Protein AF-A0A7R9B8X0-F1 (afdb_monomer_lite)

Secondary structure (DSSP, 8-state):
---------------TTS----S-----EEEEE----SS----TTS--S-EEEEETTBTTTB----SS-SSSGGGGTS-S---HHHHHHHHHHHHHHHHHHHHHHHHHHHHHHHHHHHHHHHH-GGGEEETT--TT----TT---EEE--TT--HHHHHHH-SS----SSSS------------

pLDDT: mean 71.63, std 24.75, range [19.78, 95.31]

InterPro domains:
  IPR000192 Aminotransferase class V domain [PF00266] (66-174)
  IPR015421 Pyridoxal phosphate-dependent transferase, major domain [G3DSA:3.40.640.10] (45-79)
  IPR015422 Pyridoxal phosphate-dependent transferase, small domain [G3DSA:3.90.1150.10] (124-180)
  IPR015424 Pyridoxal phosphate-dependent transferase [SSF53383] (46-174)

Organism: Timema shepardi (NCBI:txid629360)

Sequence (184 aa):
MQWEVMAAEEHYEPVEEAWKVDDGKQEDTLIVERVTEEHFDEIEFYGPRVGCLYARGAGKATPVYPLLFGGAQERGFRPGTENTPMIAGLGEAARLVCENLDSYYSHMLQMRDYLEEQLKHELGESHVIFNCHGKTVMKLPNTCNVSVVGVGLTGQEILSRCKHIMASTGAACHAQDKPSGEPI

Radius of gyration: 22.74 Å; chains: 1; bounding box: 56×36×64 Å

Foldseek 3Di:
DDDDPDDPDDDDDDPDPDDDDDPDDWDKAKAKAQDDDDDDPDPPQPAPRIGIDTDGNDVHPDDQDAPDADDCPSNRNYDDDDPVVRVVRVVVSVVCCVVCVVVCLVVLLVVQVVVVVVCCVPLNVVQKDFPQDDPPGDDRSNDTDMDGDDDPDAPVVVVVPDPPDDDDSDDDDPPVDDPPDDDD

Structure (mmCIF, N/CA/C/O backbone):
data_AF-A0A7R9B8X0-F1
#
_entry.id   AF-A0A7R9B8X0-F1
#
loop_
_atom_site.group_PDB
_atom_site.id
_atom_site.type_symbol
_atom_site.label_atom_id
_atom_site.label_alt_id
_atom_site.label_comp_id
_atom_site.label_asym_id
_atom_site.label_entity_id
_atom_site.label_seq_id
_atom_site.pdbx_PDB_ins_code
_atom_site.Cartn_x
_atom_site.Cartn_y
_atom_site.Cartn_z
_atom_site.occupancy
_atom_site.B_iso_or_equiv
_atom_site.auth_seq_id
_atom_site.auth_comp_id
_atom_site.auth_asym_id
_atom_site.auth_atom_id
_atom_site.pdbx_PDB_model_num
ATOM 1 N N . MET A 1 1 ? 8.806 -13.102 -32.979 1.00 26.78 1 MET A N 1
ATOM 2 C CA . MET A 1 1 ? 7.778 -13.172 -31.924 1.00 26.78 1 MET A CA 1
ATOM 3 C C . MET A 1 1 ? 7.984 -11.935 -31.062 1.00 26.78 1 MET A C 1
ATOM 5 O O . MET A 1 1 ? 8.817 -11.952 -30.169 1.00 26.78 1 MET A O 1
ATOM 9 N N . GLN A 1 2 ? 7.393 -10.820 -31.499 1.00 19.78 2 GLN A N 1
ATOM 10 C CA . GLN A 1 2 ? 7.468 -9.508 -30.849 1.00 19.78 2 GLN A CA 1
ATOM 11 C C . GLN A 1 2 ? 6.352 -9.449 -29.809 1.00 19.78 2 GLN A C 1
ATOM 13 O O . GLN A 1 2 ? 5.204 -9.722 -30.148 1.00 19.78 2 GLN A O 1
ATOM 18 N N . TRP A 1 3 ? 6.699 -9.119 -28.571 1.00 21.56 3 TRP A N 1
ATOM 19 C CA . TRP A 1 3 ? 5.743 -8.722 -27.546 1.00 21.56 3 TRP A CA 1
ATOM 20 C C . TRP A 1 3 ? 5.954 -7.223 -27.326 1.00 21.56 3 TRP A C 1
ATOM 22 O O . TRP A 1 3 ? 6.971 -6.826 -26.761 1.00 21.56 3 TRP A O 1
ATOM 32 N N . GLU A 1 4 ? 5.053 -6.397 -27.857 1.00 22.75 4 GLU A N 1
ATOM 33 C CA . GLU A 1 4 ? 4.961 -4.975 -27.515 1.00 22.75 4 GLU A CA 1
ATOM 34 C C . GLU A 1 4 ? 4.206 -4.857 -26.187 1.00 22.75 4 GLU A C 1
ATOM 36 O O . GLU A 1 4 ? 3.080 -5.333 -26.055 1.00 22.75 4 GLU A O 1
ATOM 41 N N . VAL A 1 5 ? 4.847 -4.264 -25.180 1.00 27.36 5 VAL A N 1
ATOM 42 C CA . VAL A 1 5 ? 4.215 -3.927 -23.902 1.00 27.36 5 VAL A CA 1
ATOM 43 C C . VAL A 1 5 ? 3.537 -2.565 -24.064 1.00 27.36 5 VAL A C 1
ATOM 45 O O . VAL A 1 5 ? 4.213 -1.549 -24.177 1.00 27.36 5 VAL A O 1
ATOM 48 N N . MET A 1 6 ? 2.204 -2.609 -24.135 1.00 27.38 6 MET A N 1
ATOM 49 C CA . MET A 1 6 ? 1.189 -1.587 -23.831 1.00 27.38 6 MET A CA 1
ATOM 50 C C . MET A 1 6 ? 1.621 -0.110 -23.900 1.00 27.38 6 MET A C 1
ATOM 52 O O . MET A 1 6 ? 2.153 0.445 -22.938 1.00 27.38 6 MET A O 1
ATOM 56 N N . ALA A 1 7 ? 1.226 0.569 -24.981 1.00 26.67 7 ALA A N 1
ATOM 57 C CA . ALA A 1 7 ? 0.769 1.947 -24.853 1.00 26.67 7 ALA A CA 1
ATOM 58 C C . ALA A 1 7 ? -0.564 1.913 -24.088 1.00 26.67 7 ALA A C 1
ATOM 60 O O . ALA A 1 7 ? -1.488 1.202 -24.485 1.00 26.67 7 ALA A O 1
ATOM 61 N N . ALA A 1 8 ? -0.654 2.641 -22.976 1.00 29.05 8 ALA A N 1
ATOM 62 C CA . ALA A 1 8 ? -1.940 2.986 -22.391 1.00 29.05 8 ALA A CA 1
ATOM 63 C C . ALA A 1 8 ? -2.604 3.999 -23.335 1.00 29.05 8 ALA A C 1
ATOM 65 O O . ALA A 1 8 ? -2.359 5.199 -23.238 1.00 29.05 8 ALA A O 1
ATOM 66 N N . GLU A 1 9 ? -3.369 3.500 -24.307 1.00 26.95 9 GLU A N 1
ATOM 67 C CA . GLU A 1 9 ? -4.371 4.311 -24.989 1.00 26.95 9 GLU A CA 1
ATOM 68 C C . GLU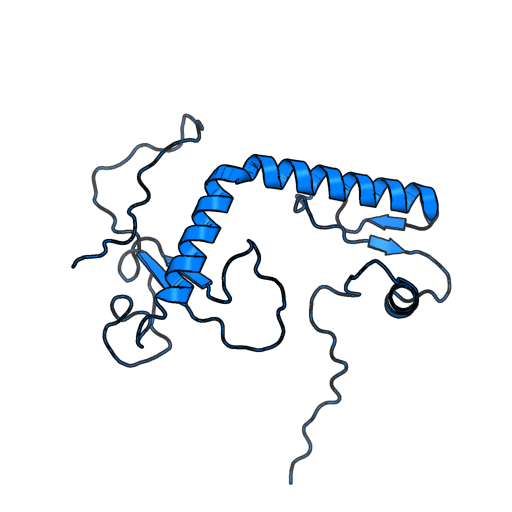 A 1 9 ? -5.508 4.597 -24.003 1.00 26.95 9 GLU A C 1
ATOM 70 O O . GLU A 1 9 ? -5.975 3.724 -23.268 1.00 26.95 9 GLU A O 1
ATOM 75 N N . GLU A 1 10 ? -5.859 5.877 -23.962 1.00 38.34 10 GLU A N 1
ATOM 76 C CA . GLU A 1 10 ? -6.880 6.516 -23.147 1.00 38.34 10 GLU A CA 1
ATOM 77 C C . GLU A 1 10 ? -8.194 5.728 -23.113 1.00 38.34 10 GLU A C 1
ATOM 79 O O . GLU A 1 10 ? -8.658 5.281 -24.153 1.00 38.34 10 GLU A O 1
ATOM 84 N N . HIS A 1 11 ? -8.853 5.678 -21.949 1.00 25.48 11 HIS A N 1
ATOM 85 C CA . HIS A 1 11 ? -10.249 6.112 -21.828 1.00 25.48 11 HIS A CA 1
ATOM 86 C C . HIS A 1 11 ? -10.679 6.294 -20.357 1.00 25.48 11 HIS A C 1
ATOM 88 O O . HIS A 1 11 ? -10.602 5.375 -19.548 1.00 25.48 11 HIS A O 1
ATOM 94 N N . TYR A 1 12 ? -11.243 7.486 -20.115 1.00 26.27 12 TYR A N 1
ATOM 95 C CA . TYR A 1 12 ? -12.109 7.943 -19.016 1.00 26.27 12 TYR A CA 1
ATOM 96 C C . TYR A 1 12 ? -11.476 8.641 -17.794 1.00 26.27 12 TYR A C 1
ATOM 98 O O . TYR A 1 12 ? -11.116 8.001 -16.820 1.00 26.27 12 TYR A O 1
ATOM 106 N N . GLU A 1 13 ? -11.489 9.983 -17.816 1.00 23.12 13 GLU A N 1
ATOM 107 C CA . GLU A 1 13 ? -12.173 10.810 -16.800 1.00 23.12 13 GLU A CA 1
ATOM 108 C C . GLU A 1 13 ? -12.584 12.175 -17.403 1.00 23.12 13 GLU A C 1
ATOM 110 O O . GLU A 1 13 ? -11.771 12.803 -18.088 1.00 23.12 13 GLU A O 1
ATOM 115 N N . PRO A 1 14 ? -13.815 12.680 -17.172 1.00 28.12 14 PRO A N 1
ATOM 116 C CA . PRO A 1 14 ? -14.201 14.016 -17.604 1.00 28.12 14 PRO A CA 1
ATOM 117 C C . PRO A 1 14 ? -13.854 15.046 -16.519 1.00 28.12 14 PRO A C 1
ATOM 119 O O . PRO A 1 14 ? -14.602 15.237 -15.562 1.00 28.12 14 PRO A O 1
ATOM 122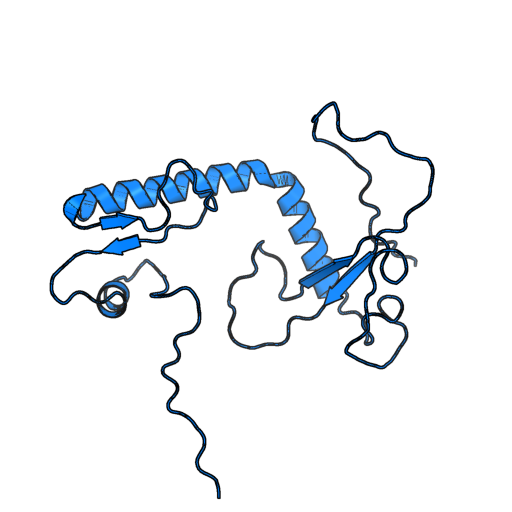 N N . VAL A 1 15 ? -12.740 15.761 -16.696 1.00 31.09 15 VAL A N 1
ATOM 123 C CA . VAL A 1 15 ? -12.468 17.033 -16.001 1.00 31.09 15 VAL A CA 1
ATOM 124 C C . VAL A 1 15 ? -12.134 18.078 -17.069 1.00 31.09 15 VAL A C 1
ATOM 126 O O . VAL A 1 15 ? -11.028 18.133 -17.602 1.00 31.09 15 VAL A O 1
ATOM 129 N N . GLU A 1 16 ? -13.150 18.853 -17.444 1.00 29.03 16 GLU A N 1
ATOM 130 C CA . GLU A 1 16 ? -13.329 19.464 -18.770 1.00 29.03 16 GLU A CA 1
ATOM 131 C C . GLU A 1 16 ? -12.390 20.619 -19.181 1.00 29.03 16 GLU A C 1
ATOM 133 O O . GLU A 1 16 ? -12.552 21.124 -20.285 1.00 29.03 16 GLU A O 1
ATOM 138 N N . GLU A 1 17 ? -11.398 21.066 -18.396 1.00 27.06 17 GLU A N 1
ATOM 139 C CA . GLU A 1 17 ? -10.710 22.339 -18.736 1.00 27.06 17 GLU A CA 1
ATOM 140 C C . GLU A 1 17 ? -9.174 22.396 -18.593 1.00 27.06 17 GLU A C 1
ATOM 142 O O . GLU A 1 17 ? -8.597 23.472 -18.742 1.00 27.06 17 GLU A O 1
ATOM 147 N N . ALA A 1 18 ? -8.460 21.280 -18.389 1.00 27.16 18 ALA A N 1
ATOM 148 C CA . ALA A 1 18 ? -7.001 21.331 -18.156 1.00 27.16 18 ALA A CA 1
ATOM 149 C C . ALA A 1 18 ? -6.086 20.885 -19.319 1.00 27.16 18 ALA A C 1
ATOM 151 O O . ALA A 1 18 ? -4.873 21.068 -19.225 1.00 27.16 18 ALA A O 1
ATOM 152 N N . TRP A 1 19 ? -6.610 20.346 -20.425 1.00 29.84 19 TRP A N 1
ATOM 153 C CA . TRP A 1 19 ? -5.771 19.653 -21.418 1.00 29.84 19 TRP A CA 1
ATOM 154 C C . TRP A 1 19 ? -5.950 20.200 -22.835 1.00 29.84 19 TRP A C 1
ATOM 156 O O . TRP A 1 19 ? -6.615 19.609 -23.681 1.00 29.84 19 TRP A O 1
ATOM 166 N N . LYS A 1 20 ? -5.307 21.337 -23.124 1.00 24.00 20 LYS A N 1
ATOM 167 C CA . LYS A 1 20 ? -4.920 21.650 -24.505 1.00 24.00 20 LYS A CA 1
ATOM 168 C C . LYS A 1 20 ? -3.639 20.881 -24.814 1.00 24.00 20 LYS A C 1
ATOM 170 O O . LYS A 1 20 ? -2.576 21.220 -24.302 1.00 24.00 20 LYS A O 1
ATOM 175 N N . VAL A 1 21 ? -3.785 19.831 -25.613 1.00 37.50 21 VAL A N 1
ATOM 176 C CA . VAL A 1 21 ? -2.697 19.041 -26.195 1.00 37.50 21 VAL A CA 1
ATOM 177 C C . VAL A 1 21 ? -1.949 19.923 -27.199 1.00 37.50 21 VAL A C 1
ATOM 179 O O . VAL A 1 21 ? -2.571 20.490 -28.095 1.00 37.50 21 VAL A O 1
ATOM 182 N N . ASP A 1 22 ? -0.635 20.067 -27.020 1.00 32.12 22 ASP A N 1
ATOM 183 C CA . ASP A 1 22 ? 0.271 20.618 -28.033 1.00 32.12 22 ASP A CA 1
ATOM 184 C C . ASP A 1 22 ? 0.986 19.444 -28.729 1.00 32.12 22 ASP A C 1
ATOM 186 O O . ASP A 1 22 ? 1.436 18.499 -28.075 1.00 32.12 22 ASP A O 1
ATOM 190 N N . ASP A 1 23 ? 1.024 19.486 -30.061 1.00 34.72 23 ASP A N 1
ATOM 191 C CA . ASP A 1 23 ? 1.315 18.398 -31.011 1.00 34.72 23 ASP A CA 1
ATOM 192 C C . ASP A 1 23 ? 2.802 17.961 -31.027 1.00 34.72 23 ASP A C 1
ATOM 194 O O . ASP A 1 23 ? 3.515 18.077 -32.028 1.00 34.72 23 ASP A O 1
ATOM 198 N N . GLY A 1 24 ? 3.317 17.425 -29.918 1.00 31.27 24 GLY A N 1
ATOM 199 C CA . GLY A 1 24 ? 4.722 17.019 -29.810 1.00 31.27 24 GLY A CA 1
ATOM 200 C C . GLY A 1 24 ? 4.921 15.680 -29.109 1.00 31.27 24 GLY A C 1
ATOM 201 O O . GLY A 1 24 ? 5.002 15.638 -27.888 1.00 31.27 24 GLY A O 1
ATOM 202 N N . LYS A 1 25 ? 5.066 14.594 -29.883 1.00 42.62 25 LYS A N 1
ATOM 203 C CA . LYS A 1 25 ? 5.368 13.216 -29.432 1.00 42.62 25 LYS A CA 1
ATOM 204 C C .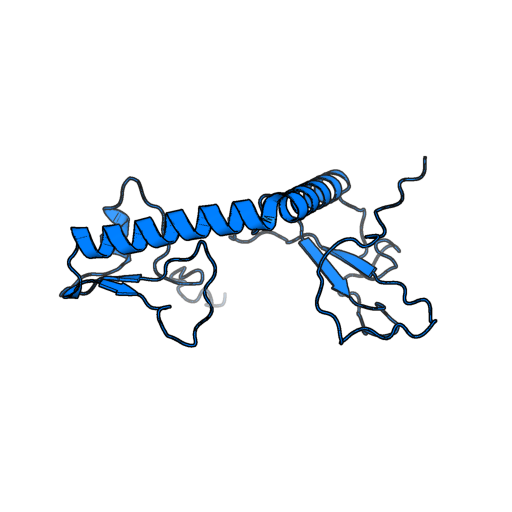 LYS A 1 25 ? 6.313 13.163 -28.213 1.00 42.62 25 LYS A C 1
ATOM 206 O O . LYS A 1 25 ? 7.529 13.313 -28.361 1.00 42.62 25 LYS A O 1
ATOM 211 N N . GLN A 1 26 ? 5.764 12.889 -27.029 1.00 39.62 26 GLN A N 1
ATOM 212 C CA . GLN A 1 26 ? 6.513 12.584 -25.808 1.00 39.62 26 GLN A CA 1
ATOM 213 C C . GLN A 1 26 ? 6.441 11.074 -25.548 1.00 39.62 26 GLN A C 1
ATOM 215 O O . GLN A 1 26 ? 5.367 10.509 -25.401 1.00 39.62 26 GLN A O 1
ATOM 220 N N . GLU A 1 27 ? 7.597 10.408 -25.557 1.00 47.41 27 GLU A N 1
ATOM 221 C CA . GLU A 1 27 ? 7.713 8.974 -25.268 1.00 47.41 27 GLU A CA 1
ATOM 222 C C . GLU A 1 27 ? 7.783 8.771 -23.749 1.00 47.41 27 GLU A C 1
ATOM 224 O O . GLU A 1 27 ? 8.836 8.975 -23.130 1.00 47.41 27 GLU A O 1
ATOM 229 N N . ASP A 1 28 ? 6.666 8.389 -23.141 1.00 46.62 28 ASP A N 1
ATOM 230 C CA . ASP A 1 28 ? 6.603 8.022 -21.728 1.00 46.62 28 ASP A CA 1
ATOM 231 C C . ASP A 1 28 ? 7.283 6.662 -21.490 1.00 46.62 28 ASP A C 1
ATOM 233 O O . ASP A 1 28 ? 7.243 5.771 -22.336 1.00 46.62 28 ASP A O 1
ATOM 237 N N . THR A 1 29 ? 8.018 6.517 -20.380 1.00 50.81 29 THR A N 1
ATOM 238 C CA . THR A 1 29 ? 8.832 5.318 -20.100 1.00 50.81 29 THR A CA 1
ATOM 239 C C . THR A 1 29 ? 8.567 4.800 -18.695 1.00 50.81 29 THR A C 1
ATOM 241 O O . THR A 1 29 ? 8.661 5.548 -17.720 1.00 50.81 29 THR A O 1
ATOM 244 N N . LEU A 1 30 ? 8.276 3.505 -18.606 1.00 51.72 30 LEU A N 1
ATOM 245 C CA . LEU A 1 30 ? 8.128 2.757 -17.365 1.00 51.72 30 LEU A CA 1
ATOM 246 C C . LEU A 1 30 ? 9.351 1.845 -17.214 1.00 51.72 30 LEU A C 1
ATOM 248 O O . LEU A 1 30 ? 9.668 1.096 -18.130 1.00 51.72 30 LEU A O 1
ATOM 252 N N . ILE A 1 31 ? 10.062 1.969 -16.096 1.00 58.34 31 ILE A N 1
ATOM 253 C CA . ILE A 1 31 ? 11.262 1.194 -15.759 1.00 58.34 31 ILE A CA 1
ATOM 254 C C . ILE A 1 31 ? 10.859 0.189 -14.688 1.00 58.34 31 ILE A C 1
ATOM 256 O O . ILE A 1 31 ? 10.390 0.598 -13.632 1.00 58.34 31 ILE A O 1
ATOM 260 N N . VAL A 1 32 ? 11.020 -1.113 -14.910 1.00 56.16 32 VAL A N 1
ATOM 261 C CA . VAL A 1 32 ? 10.635 -2.118 -13.900 1.00 56.16 32 VAL A CA 1
ATOM 262 C C . VAL A 1 32 ? 11.824 -2.450 -12.994 1.00 56.16 32 VAL A C 1
ATOM 264 O O . VAL A 1 32 ? 12.878 -2.893 -13.456 1.00 56.16 32 VAL A O 1
ATOM 267 N N . GLU A 1 33 ? 11.656 -2.284 -11.682 1.00 47.78 33 GLU A N 1
ATOM 268 C CA . GLU A 1 33 ? 12.675 -2.600 -10.682 1.00 47.78 33 GLU A CA 1
ATOM 269 C C . GLU A 1 33 ? 12.311 -3.841 -9.863 1.00 47.78 33 GLU A C 1
ATOM 271 O O . GLU A 1 33 ? 11.173 -4.064 -9.448 1.00 47.78 33 GLU A O 1
ATOM 276 N N . ARG A 1 34 ? 13.322 -4.666 -9.578 1.00 45.00 34 ARG A N 1
ATOM 277 C CA . ARG A 1 34 ? 13.210 -5.725 -8.575 1.00 45.00 34 ARG A CA 1
ATOM 278 C C . ARG A 1 34 ? 13.374 -5.080 -7.204 1.00 45.00 34 ARG A C 1
ATOM 280 O O . ARG A 1 34 ? 14.468 -4.619 -6.897 1.00 45.00 34 ARG A O 1
ATOM 287 N N . VAL A 1 35 ? 12.340 -5.130 -6.372 1.00 41.47 35 VAL A N 1
ATOM 288 C CA . VAL A 1 35 ? 12.482 -4.822 -4.946 1.00 41.47 35 VAL A CA 1
ATOM 289 C C . VAL A 1 35 ? 13.248 -5.988 -4.312 1.00 41.47 35 VAL A C 1
ATOM 291 O O . VAL A 1 35 ? 12.788 -7.132 -4.344 1.00 41.47 35 VAL A O 1
ATOM 294 N N . THR A 1 36 ? 14.476 -5.745 -3.851 1.00 30.06 36 THR A N 1
ATOM 295 C CA . THR A 1 36 ? 15.269 -6.749 -3.126 1.00 30.06 36 THR A CA 1
ATOM 296 C C . THR A 1 36 ? 14.774 -6.876 -1.689 1.00 30.06 36 THR A C 1
ATOM 298 O O . THR A 1 36 ? 14.355 -5.894 -1.087 1.00 30.06 36 THR A O 1
ATOM 301 N N . GLU A 1 37 ? 14.794 -8.108 -1.181 1.00 41.00 37 GLU A N 1
ATOM 302 C CA . GLU A 1 37 ? 14.282 -8.513 0.129 1.00 41.00 37 GLU A CA 1
ATOM 303 C C . GLU A 1 37 ? 14.876 -7.700 1.281 1.00 41.00 37 GLU A C 1
ATOM 305 O O . GLU A 1 37 ? 16.090 -7.658 1.429 1.00 41.00 37 GLU A O 1
ATOM 310 N N . GLU A 1 38 ? 14.000 -7.136 2.114 1.00 30.89 38 GLU A N 1
ATOM 311 C CA . GLU A 1 38 ? 14.040 -7.235 3.577 1.00 30.89 38 GLU A CA 1
ATOM 312 C C . GLU A 1 38 ? 12.702 -6.700 4.138 1.00 30.89 38 GLU A C 1
ATOM 314 O O . GLU A 1 38 ? 12.418 -5.509 4.119 1.00 30.89 38 GLU A O 1
ATOM 319 N N . HIS A 1 39 ? 11.849 -7.630 4.586 1.00 31.58 39 HIS A N 1
ATOM 320 C CA . HIS A 1 39 ? 10.692 -7.419 5.472 1.00 31.58 39 HIS A CA 1
ATOM 321 C C . HIS A 1 39 ? 9.645 -6.346 5.101 1.00 31.58 39 HIS A C 1
ATOM 323 O O . HIS A 1 39 ? 9.317 -5.490 5.918 1.00 31.58 39 HIS A O 1
ATOM 329 N N . PHE A 1 40 ? 9.014 -6.475 3.931 1.00 32.38 40 PHE A N 1
ATOM 330 C CA . PHE A 1 40 ? 7.683 -5.906 3.678 1.00 32.38 40 PHE A CA 1
ATOM 331 C C . PHE A 1 40 ? 6.772 -6.993 3.092 1.00 32.38 40 PHE A C 1
ATOM 333 O O . PHE A 1 40 ? 7.019 -7.503 1.999 1.00 32.38 40 PHE A O 1
ATOM 340 N N . ASP A 1 41 ? 5.743 -7.386 3.845 1.00 34.28 41 ASP A N 1
ATOM 341 C CA . ASP A 1 41 ? 4.795 -8.450 3.477 1.00 34.28 41 ASP A CA 1
ATOM 342 C C . ASP A 1 41 ? 3.544 -7.942 2.742 1.00 34.28 41 ASP A C 1
ATOM 344 O O . ASP A 1 41 ? 2.586 -8.688 2.559 1.00 34.28 41 ASP A O 1
ATOM 348 N N . GLU A 1 42 ? 3.551 -6.713 2.232 1.00 38.59 42 GLU A N 1
ATOM 349 C CA . GLU A 1 42 ? 2.388 -6.149 1.548 1.00 38.59 42 GLU A CA 1
ATOM 350 C C . GLU A 1 42 ? 2.742 -5.793 0.106 1.00 38.59 42 GLU A C 1
ATOM 352 O O . GLU A 1 42 ? 3.510 -4.874 -0.166 1.00 38.59 42 GLU A O 1
ATOM 357 N N . ILE A 1 43 ? 2.179 -6.550 -0.839 1.00 53.97 43 ILE A N 1
ATOM 358 C CA . ILE A 1 43 ? 2.032 -6.036 -2.195 1.00 53.97 43 ILE A CA 1
ATOM 359 C C . ILE A 1 43 ? 0.849 -5.072 -2.164 1.00 53.97 43 ILE A C 1
ATOM 361 O O . ILE A 1 43 ? -0.281 -5.507 -1.949 1.00 53.97 43 ILE A O 1
ATOM 365 N N . GLU A 1 44 ? 1.102 -3.786 -2.408 1.00 65.62 44 GLU A N 1
ATOM 366 C CA . GLU A 1 44 ? 0.107 -2.708 -2.276 1.00 65.62 44 GLU A CA 1
ATOM 367 C C . GLU A 1 44 ? -1.149 -2.896 -3.146 1.00 65.62 44 GLU A C 1
ATOM 369 O O . GLU A 1 44 ? -2.191 -2.321 -2.842 1.00 65.62 44 GLU A O 1
ATOM 374 N N . PHE A 1 45 ? -1.090 -3.732 -4.191 1.00 80.06 45 PHE A N 1
ATOM 375 C CA . PHE A 1 45 ? -2.237 -4.025 -5.055 1.00 80.06 45 PHE A CA 1
ATOM 376 C C . PHE A 1 45 ? -2.292 -5.466 -5.608 1.00 80.06 45 PHE A C 1
ATOM 378 O O . PHE A 1 45 ? -2.706 -5.690 -6.741 1.00 80.06 45 PHE A O 1
ATOM 385 N N . TYR A 1 46 ? -1.915 -6.472 -4.809 1.00 83.81 46 TYR A N 1
ATOM 386 C CA . TYR A 1 46 ? -2.072 -7.909 -5.143 1.00 83.81 46 TYR A CA 1
ATOM 387 C C . TYR A 1 46 ? -1.196 -8.471 -6.291 1.00 83.81 46 TYR A C 1
ATOM 389 O O . TYR A 1 46 ? -1.435 -9.581 -6.765 1.00 83.81 46 TYR A O 1
ATOM 397 N N . GLY A 1 47 ? -0.168 -7.746 -6.734 1.00 85.56 47 GLY A N 1
ATOM 398 C CA . GLY A 1 47 ? 0.814 -8.214 -7.723 1.00 85.56 47 GLY A CA 1
ATOM 399 C C . GLY A 1 47 ? 1.973 -9.069 -7.170 1.00 85.56 47 GLY A C 1
ATOM 400 O O . GLY A 1 47 ? 2.030 -9.390 -5.988 1.00 85.56 47 GLY A O 1
ATOM 401 N N . PRO A 1 48 ? 2.934 -9.469 -8.015 1.00 85.50 48 PRO A N 1
ATOM 402 C CA . PRO A 1 48 ? 4.182 -10.092 -7.574 1.00 85.50 48 PRO A CA 1
ATOM 403 C C . PRO A 1 48 ? 5.121 -9.100 -6.864 1.00 85.50 48 PRO A C 1
ATOM 405 O O . PRO A 1 48 ? 4.971 -7.889 -6.990 1.00 85.50 48 PRO A O 1
ATOM 408 N N . ARG A 1 49 ? 6.146 -9.612 -6.161 1.00 84.06 49 ARG A N 1
ATOM 409 C CA . ARG A 1 49 ? 7.192 -8.810 -5.485 1.00 84.06 49 ARG A CA 1
ATOM 410 C C . ARG A 1 49 ? 8.186 -8.186 -6.479 1.00 84.06 49 ARG A C 1
ATOM 412 O O . ARG A 1 49 ? 9.357 -8.558 -6.552 1.00 84.06 49 ARG A O 1
ATOM 419 N N . VAL A 1 50 ? 7.687 -7.261 -7.284 1.00 85.12 50 VAL A N 1
ATOM 420 C CA . VAL A 1 50 ? 8.400 -6.460 -8.283 1.00 85.12 50 VAL A CA 1
ATOM 421 C C . VAL A 1 50 ? 7.691 -5.106 -8.365 1.00 85.12 50 VAL A C 1
ATOM 423 O O . VAL A 1 50 ? 6.494 -5.027 -8.108 1.00 85.12 50 VAL A O 1
ATOM 426 N N . GLY A 1 51 ? 8.412 -4.041 -8.696 1.00 85.69 51 GLY A N 1
ATOM 427 C CA . GLY A 1 51 ? 7.853 -2.697 -8.806 1.00 85.69 51 GLY A CA 1
ATOM 428 C C . GLY A 1 51 ? 8.212 -2.041 -10.129 1.00 85.69 51 GLY A C 1
ATOM 429 O O . GLY A 1 51 ? 8.941 -2.604 -10.944 1.00 85.69 51 GLY A O 1
ATOM 430 N N . CYS A 1 52 ? 7.722 -0.827 -10.341 1.00 87.75 52 CYS A N 1
ATOM 431 C CA . CYS A 1 52 ? 8.107 -0.013 -11.483 1.00 87.75 52 CYS A CA 1
ATOM 432 C C . CYS A 1 52 ? 8.237 1.464 -11.114 1.00 87.75 52 CYS A C 1
ATOM 434 O O . CYS A 1 52 ? 7.543 1.967 -10.234 1.00 87.75 52 CYS A O 1
ATOM 436 N N . LEU A 1 53 ? 9.094 2.160 -11.846 1.00 85.88 53 LEU A N 1
ATOM 437 C CA . LEU A 1 53 ? 9.303 3.592 -11.834 1.00 85.88 53 LEU A CA 1
ATOM 438 C C . LEU A 1 53 ? 8.758 4.175 -13.137 1.00 85.88 53 LEU A C 1
ATOM 440 O O . LEU A 1 53 ? 9.250 3.880 -14.225 1.00 85.88 53 LEU A O 1
ATOM 444 N N . TYR A 1 54 ? 7.766 5.046 -13.026 1.00 86.25 54 TYR A N 1
ATOM 445 C CA . TYR A 1 54 ? 7.321 5.864 -14.144 1.00 86.25 54 TYR A CA 1
ATOM 446 C C . TYR A 1 54 ? 8.132 7.163 -14.196 1.00 86.25 54 TYR A C 1
ATOM 448 O O . TYR A 1 54 ? 8.189 7.903 -13.213 1.00 86.25 54 TYR A O 1
ATOM 456 N N . ALA A 1 55 ? 8.730 7.464 -15.349 1.00 84.31 55 ALA A N 1
ATOM 457 C CA . ALA A 1 55 ? 9.430 8.722 -15.585 1.00 84.31 55 ALA A CA 1
ATOM 458 C C . ALA A 1 55 ? 9.003 9.331 -16.928 1.00 84.31 55 ALA A C 1
ATOM 460 O O . ALA A 1 55 ? 9.326 8.817 -18.004 1.00 84.31 55 ALA A O 1
ATOM 461 N N . ARG A 1 56 ? 8.303 10.473 -16.860 1.00 85.88 56 ARG A N 1
ATOM 462 C CA . ARG A 1 56 ? 7.869 11.232 -18.043 1.00 85.88 56 ARG A CA 1
ATOM 463 C C . ARG A 1 56 ? 9.091 11.667 -18.848 1.00 85.88 56 ARG A C 1
ATOM 465 O O . ARG A 1 56 ? 9.929 12.421 -18.344 1.00 85.88 56 ARG A O 1
ATOM 472 N N . GLY A 1 57 ? 9.199 11.197 -20.090 1.00 83.25 57 GLY A N 1
ATOM 473 C CA . GLY A 1 57 ? 10.349 11.468 -20.951 1.00 83.25 57 GLY A CA 1
ATOM 474 C C . GLY A 1 57 ? 11.694 11.138 -20.290 1.00 83.25 57 GLY A C 1
ATOM 475 O O . GLY A 1 57 ? 12.568 12.006 -20.246 1.00 83.25 57 GLY A O 1
ATOM 476 N N . ALA A 1 58 ? 11.855 9.930 -19.741 1.00 82.75 58 ALA A N 1
ATOM 477 C CA . ALA A 1 58 ? 13.090 9.483 -19.091 1.00 82.75 58 ALA A CA 1
ATOM 478 C C . ALA A 1 58 ? 14.345 9.749 -19.951 1.00 82.75 58 ALA A C 1
ATOM 480 O O . ALA A 1 58 ? 14.403 9.399 -21.132 1.00 82.75 58 ALA A O 1
ATOM 481 N N . GLY A 1 59 ? 15.348 10.406 -19.364 1.00 81.38 59 GLY A N 1
ATOM 482 C CA . GLY A 1 59 ? 16.584 10.818 -20.039 1.00 81.38 59 GLY A CA 1
ATOM 483 C C . GLY A 1 59 ? 16.447 12.032 -20.969 1.00 81.38 59 GLY A C 1
ATOM 484 O O . GLY A 1 59 ? 17.443 12.460 -21.546 1.00 81.38 59 GLY A O 1
ATOM 485 N N . LYS A 1 60 ? 15.240 12.596 -21.112 1.00 85.00 60 LYS A N 1
ATOM 486 C CA . LYS A 1 60 ? 14.961 13.828 -21.868 1.00 85.00 60 LYS A CA 1
ATOM 487 C C . LYS A 1 60 ? 14.372 14.904 -20.950 1.00 85.00 60 LYS A C 1
ATOM 489 O O . LYS A 1 60 ? 15.055 15.860 -20.607 1.00 85.00 60 LYS A O 1
ATOM 494 N N . ALA A 1 61 ? 13.109 14.733 -20.558 1.00 88.69 61 ALA A N 1
ATOM 495 C CA . ALA A 1 61 ? 12.379 15.652 -19.687 1.00 88.69 61 ALA A CA 1
ATOM 496 C C . ALA A 1 61 ? 12.675 15.387 -18.206 1.00 88.69 61 ALA A C 1
ATOM 498 O O . ALA A 1 61 ? 12.821 16.329 -17.432 1.00 88.69 61 ALA A O 1
ATOM 499 N N . THR A 1 62 ? 12.817 14.113 -17.834 1.00 88.44 62 THR A N 1
ATOM 500 C CA . THR A 1 62 ? 13.181 13.710 -16.473 1.00 88.44 62 THR A CA 1
ATOM 501 C C . THR A 1 62 ? 14.557 13.047 -16.497 1.00 88.44 62 THR A C 1
ATOM 503 O O . THR A 1 62 ? 14.701 11.998 -17.133 1.00 88.44 62 THR A O 1
ATOM 506 N N . PRO A 1 63 ? 15.586 13.623 -15.849 1.00 88.38 63 PRO A N 1
ATOM 507 C CA . PRO A 1 63 ? 16.890 12.983 -15.757 1.00 88.38 63 PRO A CA 1
ATOM 508 C C . PRO A 1 63 ? 16.785 11.737 -14.871 1.00 88.38 63 PRO A C 1
ATOM 510 O O . PRO A 1 63 ? 16.404 11.821 -13.707 1.00 88.38 63 PRO A O 1
ATOM 513 N N . VAL A 1 64 ? 17.131 10.581 -15.434 1.00 88.50 64 VAL A N 1
ATOM 514 C CA . VAL A 1 64 ? 17.201 9.300 -14.725 1.00 88.50 64 VAL A CA 1
ATOM 515 C C . VAL A 1 64 ? 18.610 8.762 -14.916 1.00 88.50 64 VAL A C 1
ATOM 517 O O . VAL A 1 64 ? 19.069 8.624 -16.051 1.00 88.50 64 VAL A O 1
ATOM 520 N N . TYR A 1 65 ? 19.302 8.491 -13.813 1.00 89.69 65 TYR A N 1
ATOM 521 C CA . TYR A 1 65 ? 20.661 7.958 -13.829 1.00 89.69 65 TYR A CA 1
ATOM 522 C C . TYR A 1 65 ? 20.643 6.506 -13.347 1.00 89.69 65 TYR A C 1
ATOM 524 O O . TYR A 1 65 ? 20.063 6.239 -12.294 1.00 89.69 65 TYR A O 1
AT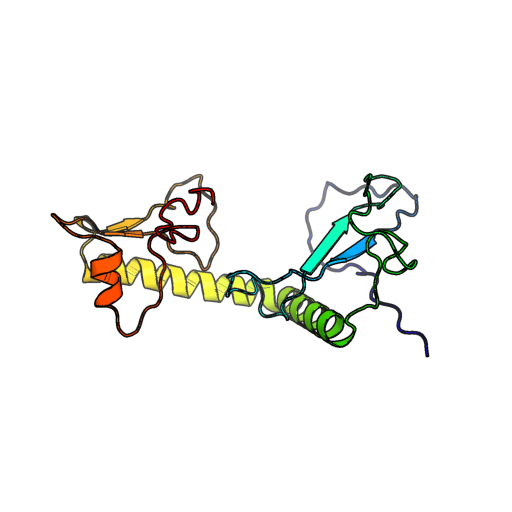OM 532 N N . PRO A 1 66 ? 21.262 5.570 -14.086 1.00 88.19 66 PRO A N 1
ATOM 533 C CA . PRO A 1 66 ? 21.298 4.175 -13.677 1.00 88.19 66 PRO A CA 1
ATOM 534 C C . PRO A 1 66 ? 22.138 4.014 -12.405 1.00 88.19 66 PRO A C 1
ATOM 536 O O . PRO A 1 66 ? 23.253 4.530 -12.314 1.00 88.19 66 PRO A O 1
ATOM 539 N N . LEU A 1 67 ? 21.610 3.273 -11.431 1.00 90.75 67 LEU A N 1
ATOM 540 C CA . LEU A 1 67 ? 22.353 2.889 -10.222 1.00 90.75 67 LEU A CA 1
ATOM 541 C C . LEU A 1 67 ? 23.238 1.660 -10.455 1.00 90.75 67 LEU A C 1
ATOM 543 O O . LEU A 1 67 ? 24.261 1.479 -9.798 1.00 90.75 67 LEU A O 1
ATOM 547 N N . LEU A 1 68 ? 22.827 0.805 -11.390 1.00 89.69 68 LEU A N 1
ATOM 548 C CA . LEU A 1 68 ? 23.517 -0.423 -11.761 1.00 89.69 68 LEU A CA 1
ATOM 549 C C . LEU A 1 68 ? 24.121 -0.265 -13.156 1.00 89.69 68 LEU A C 1
ATOM 551 O O . LEU A 1 68 ? 23.551 0.406 -14.013 1.00 89.69 68 LEU A O 1
ATOM 555 N N . PHE A 1 69 ? 25.237 -0.944 -13.412 1.00 91.06 69 PHE A N 1
ATOM 556 C CA . PHE A 1 69 ? 25.912 -0.933 -14.712 1.00 91.06 69 PHE A CA 1
ATOM 557 C C . PHE A 1 69 ? 25.967 -2.347 -15.293 1.00 91.06 69 PHE A C 1
ATOM 559 O O . PHE A 1 69 ? 26.249 -3.309 -14.580 1.00 91.06 69 PHE A O 1
ATOM 566 N N . GLY A 1 70 ? 25.684 -2.485 -16.587 1.00 90.88 70 GLY A N 1
ATOM 567 C CA . GLY A 1 70 ? 25.619 -3.784 -17.252 1.00 90.88 70 GLY A CA 1
ATOM 568 C C . GLY A 1 70 ? 25.073 -3.681 -18.673 1.00 90.88 70 GLY A C 1
ATOM 569 O O . GLY A 1 70 ? 25.396 -2.740 -19.393 1.00 90.88 70 GLY A O 1
ATOM 570 N N . GLY A 1 71 ? 24.276 -4.669 -19.086 1.00 89.25 71 GLY A N 1
ATOM 571 C CA . GLY A 1 71 ? 23.655 -4.700 -20.413 1.00 89.25 71 GLY A CA 1
ATOM 572 C C . GLY A 1 71 ? 22.650 -3.565 -20.659 1.00 89.25 71 GLY A C 1
ATOM 573 O O . GLY A 1 71 ? 22.317 -2.794 -19.767 1.00 89.25 71 GLY A O 1
ATOM 574 N N . ALA A 1 72 ? 22.152 -3.472 -21.892 1.00 88.94 72 ALA A N 1
ATOM 575 C CA . ALA A 1 72 ? 21.270 -2.387 -22.336 1.00 88.94 72 ALA A CA 1
ATOM 576 C C . ALA A 1 72 ? 19.767 -2.621 -22.054 1.00 88.94 72 ALA A C 1
ATOM 578 O O . ALA A 1 72 ? 18.927 -1.979 -22.687 1.00 88.94 72 ALA A O 1
ATOM 579 N N . GLN A 1 73 ? 19.417 -3.541 -21.144 1.00 89.81 73 GLN A N 1
ATOM 580 C CA . GLN A 1 73 ? 18.027 -3.762 -20.717 1.00 89.81 73 GLN A CA 1
ATOM 581 C C . GLN A 1 73 ? 17.404 -2.475 -20.159 1.00 89.81 73 GLN A C 1
ATOM 583 O O . GLN A 1 73 ? 18.125 -1.572 -19.724 1.00 89.81 73 GLN A O 1
ATOM 588 N N . GLU A 1 74 ? 16.070 -2.368 -20.216 1.00 88.06 74 GLU A N 1
ATOM 589 C CA . GLU A 1 74 ? 15.318 -1.188 -19.747 1.00 88.06 74 GLU A CA 1
ATOM 590 C C . GLU A 1 74 ? 15.908 0.135 -20.286 1.00 88.06 74 GLU A C 1
ATOM 592 O O . GLU A 1 74 ? 16.086 1.117 -19.562 1.00 88.06 74 GLU A O 1
ATOM 597 N N . ARG A 1 75 ? 16.300 0.142 -21.572 1.00 87.25 75 ARG A N 1
ATOM 598 C CA . ARG A 1 75 ? 16.924 1.282 -22.280 1.00 87.25 75 ARG A CA 1
ATOM 599 C C . ARG A 1 75 ? 18.232 1.785 -21.648 1.00 87.25 75 ARG A C 1
ATOM 601 O O . ARG A 1 75 ? 18.625 2.929 -21.870 1.00 87.25 75 ARG A O 1
ATOM 608 N N . GLY A 1 76 ? 18.910 0.936 -20.880 1.00 87.19 76 GLY A N 1
ATOM 609 C CA . GLY A 1 76 ? 20.131 1.267 -20.149 1.00 87.19 76 GLY A CA 1
ATOM 610 C C . GLY A 1 76 ? 19.896 1.935 -18.791 1.00 87.19 76 GLY A C 1
ATOM 611 O O . GLY A 1 76 ? 20.874 2.252 -18.117 1.00 87.19 76 GLY A O 1
ATOM 612 N N . PHE A 1 77 ? 18.641 2.134 -18.367 1.00 87.19 77 PHE A N 1
ATOM 613 C CA . PHE A 1 77 ? 18.330 2.680 -17.040 1.00 87.19 77 PHE A CA 1
ATOM 614 C C . PHE A 1 77 ? 18.399 1.619 -15.940 1.00 87.19 77 PHE A C 1
ATOM 616 O O . PHE A 1 77 ? 18.794 1.927 -14.816 1.00 87.19 77 PHE A O 1
ATOM 623 N N . ARG A 1 78 ? 18.065 0.365 -16.266 1.00 89.44 78 ARG A N 1
ATOM 624 C CA . ARG A 1 78 ? 18.149 -0.768 -15.342 1.00 89.44 78 ARG A CA 1
ATOM 625 C C . ARG A 1 78 ? 18.722 -1.990 -16.074 1.00 89.44 78 ARG A C 1
ATOM 627 O O . ARG A 1 78 ? 17.983 -2.717 -16.735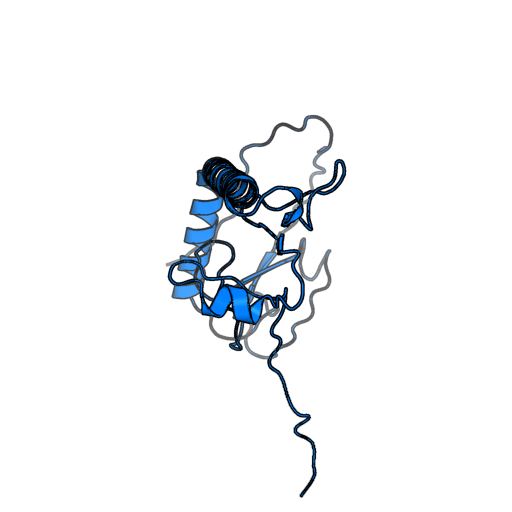 1.00 89.44 78 ARG A O 1
ATOM 634 N N . PRO A 1 79 ? 20.035 -2.248 -15.964 1.00 86.25 79 PRO A N 1
ATOM 635 C CA . PRO A 1 79 ? 20.649 -3.413 -16.585 1.00 86.25 79 PRO A CA 1
ATOM 636 C C . PRO A 1 79 ? 20.248 -4.726 -15.899 1.00 86.25 79 PRO A C 1
ATOM 638 O O . PRO A 1 79 ? 19.885 -4.765 -14.721 1.00 86.25 79 PRO A O 1
ATOM 641 N N . GLY A 1 80 ? 20.413 -5.826 -16.636 1.00 88.56 80 GLY A N 1
ATOM 642 C CA . GLY A 1 80 ? 20.163 -7.190 -16.168 1.00 88.56 80 GLY A CA 1
ATOM 643 C C . GLY A 1 80 ? 18.901 -7.785 -16.782 1.00 88.56 80 GLY A C 1
ATOM 644 O O . GLY A 1 80 ? 17.928 -7.074 -17.009 1.00 88.56 80 GLY A O 1
ATOM 645 N N . THR A 1 81 ? 18.929 -9.093 -17.049 1.00 90.00 81 THR A N 1
ATOM 646 C CA . THR A 1 81 ? 17.835 -9.812 -17.718 1.00 90.00 81 THR A CA 1
ATOM 647 C C . THR A 1 81 ? 16.496 -9.559 -17.033 1.00 90.00 81 THR A C 1
ATOM 649 O O . THR A 1 81 ? 16.379 -9.644 -15.804 1.00 90.00 81 THR A O 1
ATOM 652 N N . GLU A 1 82 ? 15.492 -9.243 -17.840 1.00 88.75 82 GLU A N 1
ATOM 653 C CA . GLU A 1 82 ? 14.139 -8.949 -17.407 1.00 88.75 82 GLU A CA 1
ATOM 654 C C . GLU A 1 82 ? 13.503 -10.184 -16.756 1.00 88.75 82 GLU A C 1
ATOM 656 O O . GLU A 1 82 ? 13.601 -11.308 -17.255 1.00 88.75 82 GLU A O 1
ATOM 661 N N . ASN A 1 83 ? 12.815 -9.987 -15.630 1.00 91.38 83 ASN A N 1
ATOM 662 C CA . ASN A 1 83 ? 12.078 -11.061 -14.971 1.00 91.38 83 ASN A CA 1
ATOM 663 C C . ASN A 1 83 ? 10.675 -11.172 -15.584 1.00 91.38 83 ASN A C 1
ATOM 665 O O . ASN A 1 83 ? 9.691 -10.727 -14.993 1.00 91.38 83 ASN A O 1
ATOM 669 N N . THR A 1 84 ? 10.598 -11.726 -16.797 1.00 92.19 84 THR A N 1
ATOM 670 C CA . THR A 1 84 ? 9.372 -11.754 -17.612 1.00 92.19 84 THR A CA 1
ATOM 671 C C . THR A 1 84 ? 8.135 -12.278 -16.866 1.00 92.19 84 THR A C 1
ATOM 673 O O . THR A 1 84 ? 7.098 -11.624 -16.956 1.00 92.19 84 THR A O 1
ATOM 676 N N . PRO A 1 85 ? 8.191 -13.382 -16.086 1.00 91.31 85 PRO A N 1
ATOM 677 C CA . PRO A 1 85 ? 7.023 -13.850 -15.335 1.00 91.31 85 PRO A CA 1
ATOM 678 C C . PRO A 1 85 ? 6.525 -12.847 -14.287 1.00 91.31 85 PRO A C 1
ATOM 680 O O . PRO A 1 85 ? 5.320 -12.675 -14.125 1.00 91.31 85 PRO A O 1
ATOM 683 N N . MET A 1 86 ? 7.438 -12.164 -13.589 1.00 89.25 86 MET A N 1
ATOM 684 C CA . MET A 1 86 ? 7.063 -11.156 -12.592 1.00 89.25 86 MET A CA 1
ATOM 685 C C . MET A 1 86 ? 6.498 -9.899 -13.260 1.00 89.25 86 MET A C 1
ATOM 687 O O . MET A 1 86 ? 5.509 -9.357 -12.782 1.00 89.25 86 MET A O 1
ATOM 691 N N . ILE A 1 87 ? 7.065 -9.472 -14.393 1.00 88.44 87 ILE A N 1
ATOM 692 C CA . ILE A 1 87 ? 6.538 -8.346 -15.183 1.00 88.44 87 ILE A CA 1
ATOM 693 C C . ILE A 1 87 ? 5.113 -8.644 -15.664 1.00 88.44 87 ILE A C 1
ATOM 695 O O . ILE A 1 87 ? 4.231 -7.800 -15.528 1.00 88.44 87 ILE A O 1
ATOM 699 N N . ALA A 1 88 ? 4.865 -9.856 -16.170 1.00 90.12 88 ALA A N 1
ATOM 700 C CA . ALA A 1 88 ? 3.532 -10.268 -16.604 1.00 90.12 88 ALA A CA 1
ATOM 701 C C . ALA A 1 88 ? 2.518 -10.240 -15.448 1.00 90.12 88 ALA A C 1
ATOM 703 O O . ALA A 1 88 ? 1.418 -9.715 -15.608 1.00 90.12 88 ALA A O 1
ATOM 704 N N . GLY A 1 89 ? 2.897 -10.746 -14.270 1.00 91.50 89 GLY A N 1
ATOM 705 C CA . GLY A 1 89 ? 2.035 -10.691 -13.089 1.00 91.50 89 GLY A CA 1
ATOM 706 C C . GLY A 1 89 ? 1.776 -9.264 -12.593 1.00 91.50 89 GLY A C 1
ATOM 707 O O . GLY A 1 89 ? 0.667 -8.967 -12.161 1.00 91.50 89 GLY A O 1
ATOM 708 N N . LEU A 1 90 ? 2.766 -8.369 -12.683 1.00 87.88 90 LEU A N 1
ATOM 709 C CA . LEU A 1 90 ? 2.599 -6.953 -12.338 1.00 87.88 90 LEU A CA 1
ATOM 710 C C . LEU A 1 90 ? 1.609 -6.266 -13.285 1.00 87.88 90 LEU A C 1
ATOM 712 O O . LEU A 1 90 ? 0.726 -5.546 -12.825 1.00 87.88 90 LEU A O 1
ATOM 716 N N . GLY A 1 91 ? 1.731 -6.524 -14.591 1.00 89.88 91 GLY A N 1
ATOM 717 C CA . GLY A 1 91 ? 0.811 -5.998 -15.600 1.00 89.88 91 GLY A CA 1
ATOM 718 C C . GLY A 1 91 ? -0.627 -6.470 -15.386 1.00 89.88 91 GLY A C 1
ATOM 719 O O . GLY A 1 91 ? -1.552 -5.666 -15.459 1.00 89.88 91 GLY A O 1
ATOM 720 N N . GLU A 1 92 ? -0.818 -7.748 -15.051 1.00 93.94 92 GLU A N 1
ATOM 721 C CA . GLU A 1 92 ? -2.148 -8.288 -14.752 1.00 93.94 92 GLU A CA 1
ATOM 722 C C . GLU A 1 92 ? -2.751 -7.683 -13.478 1.00 93.94 92 GLU A C 1
ATOM 724 O O . GLU A 1 92 ? -3.923 -7.308 -13.466 1.00 93.94 92 GLU A O 1
ATOM 729 N N . ALA A 1 93 ? -1.953 -7.521 -12.420 1.00 90.25 93 ALA A N 1
ATOM 730 C CA . ALA A 1 93 ? -2.408 -6.860 -11.201 1.00 90.25 93 ALA A CA 1
ATOM 731 C C . ALA A 1 93 ? -2.816 -5.401 -11.467 1.00 90.25 93 ALA A C 1
ATOM 733 O O . ALA A 1 93 ? -3.878 -4.972 -11.024 1.00 90.25 93 ALA A O 1
ATOM 734 N N . ALA A 1 94 ? -2.028 -4.659 -12.252 1.00 89.06 94 ALA A N 1
ATOM 735 C CA . ALA A 1 94 ? -2.360 -3.289 -12.640 1.00 89.06 94 ALA A CA 1
ATOM 736 C C . ALA A 1 94 ? -3.661 -3.219 -13.459 1.00 89.06 94 ALA A C 1
ATOM 738 O O . ALA A 1 94 ? -4.516 -2.382 -13.179 1.00 89.06 94 ALA A O 1
ATOM 739 N N . ARG A 1 95 ? -3.853 -4.140 -14.415 1.00 92.50 95 ARG A N 1
ATOM 740 C CA . ARG A 1 95 ? -5.092 -4.247 -15.201 1.00 92.50 95 ARG A CA 1
ATOM 741 C C . ARG A 1 95 ? -6.311 -4.451 -14.299 1.00 92.50 95 ARG A C 1
ATOM 743 O O . ARG A 1 95 ? -7.293 -3.724 -14.425 1.00 92.50 95 ARG A O 1
ATOM 750 N N . LEU A 1 96 ? -6.234 -5.402 -13.365 1.00 93.06 96 LEU A N 1
ATOM 751 C CA . LEU A 1 96 ? -7.320 -5.687 -12.424 1.00 93.06 96 LEU A CA 1
ATOM 752 C C . LEU A 1 96 ? -7.647 -4.483 -11.537 1.00 93.06 96 LEU A C 1
ATOM 754 O O . LEU A 1 96 ? -8.824 -4.207 -11.310 1.00 93.06 96 LEU A O 1
ATOM 758 N N . VAL A 1 97 ? -6.634 -3.753 -11.067 1.00 91.00 97 VAL A N 1
ATOM 759 C CA . VAL A 1 97 ? -6.835 -2.519 -10.296 1.00 91.00 97 VAL A CA 1
ATOM 760 C C . VAL A 1 97 ? -7.579 -1.481 -11.121 1.00 91.00 97 VAL A C 1
ATOM 762 O O . VAL A 1 97 ? -8.579 -0.964 -10.641 1.00 91.00 97 VAL A O 1
ATOM 765 N N . CYS A 1 98 ? -7.146 -1.204 -12.353 1.00 89.81 98 CYS A N 1
ATOM 766 C CA . CYS A 1 98 ? -7.806 -0.222 -13.215 1.00 89.81 98 CYS A CA 1
ATOM 767 C C . CYS A 1 98 ? -9.274 -0.578 -13.490 1.00 89.81 98 CYS A C 1
ATOM 769 O O . CYS A 1 98 ? -10.129 0.300 -13.471 1.00 89.81 98 CYS A O 1
ATOM 771 N N . GLU A 1 99 ? -9.581 -1.858 -13.698 1.00 95.06 99 GLU A N 1
ATOM 772 C CA . GLU A 1 99 ? -10.949 -2.317 -13.975 1.00 95.06 99 GLU A CA 1
ATOM 773 C C . GLU A 1 99 ? -11.870 -2.295 -12.749 1.00 95.06 99 GLU A C 1
ATOM 775 O O . GLU A 1 99 ? -13.086 -2.188 -12.897 1.00 95.06 99 GLU A O 1
ATOM 780 N N . ASN A 1 100 ? -11.315 -2.426 -11.542 1.00 92.94 100 ASN A N 1
ATOM 781 C CA . ASN A 1 100 ? -12.092 -2.647 -10.320 1.00 92.94 100 ASN A CA 1
ATOM 782 C C . ASN A 1 100 ? -11.877 -1.564 -9.254 1.00 92.94 100 ASN A C 1
ATOM 784 O O . ASN A 1 100 ? -12.339 -1.737 -8.124 1.00 92.94 100 ASN A O 1
ATOM 788 N N . LEU A 1 101 ? -11.198 -0.462 -9.589 1.00 90.19 101 LEU A N 1
ATOM 789 C CA . LEU A 1 101 ? -10.749 0.552 -8.632 1.00 90.19 101 LEU A CA 1
ATOM 790 C C . LEU A 1 101 ? -11.888 1.059 -7.741 1.00 90.19 101 LEU A C 1
ATOM 792 O O . LEU A 1 101 ? -11.770 1.023 -6.517 1.00 90.19 101 LEU A O 1
ATOM 796 N N . ASP A 1 102 ? -13.016 1.441 -8.340 1.00 93.44 102 ASP A N 1
ATOM 797 C CA . ASP A 1 102 ? -14.183 1.956 -7.612 1.00 93.44 102 ASP A CA 1
ATOM 798 C C . ASP A 1 102 ? -14.815 0.906 -6.693 1.00 93.44 102 ASP A C 1
ATOM 800 O O . ASP A 1 102 ? -15.257 1.210 -5.579 1.00 93.44 102 ASP A O 1
ATOM 804 N N . SER A 1 103 ? -14.838 -0.353 -7.139 1.00 94.19 103 SER A N 1
ATOM 805 C CA . SER A 1 103 ? -15.362 -1.470 -6.352 1.00 94.19 103 SER A CA 1
ATOM 806 C C . SER A 1 103 ? -14.456 -1.770 -5.160 1.00 94.19 103 SER A C 1
ATOM 808 O O . SER A 1 103 ? -14.946 -1.953 -4.044 1.00 94.19 103 SER A O 1
ATOM 810 N N . TYR A 1 104 ? -13.138 -1.802 -5.372 1.00 92.81 104 TYR A N 1
ATOM 811 C CA . TYR A 1 104 ? -12.155 -1.987 -4.305 1.00 92.81 104 TYR A CA 1
ATOM 812 C C . TYR A 1 104 ? -12.220 -0.842 -3.305 1.00 92.81 104 TYR A C 1
ATOM 814 O O . TYR A 1 104 ? -12.320 -1.094 -2.106 1.00 92.81 104 TYR A O 1
ATOM 822 N N . TYR A 1 105 ? -12.261 0.396 -3.796 1.00 91.94 105 TYR A N 1
ATOM 823 C CA . TYR A 1 105 ? -12.418 1.581 -2.968 1.00 91.94 105 TYR A CA 1
ATOM 824 C C . TYR A 1 105 ? -13.668 1.477 -2.090 1.00 91.94 105 TYR A C 1
ATOM 826 O O . TYR A 1 105 ? -13.569 1.571 -0.867 1.00 91.94 105 TYR A O 1
ATOM 834 N N . SER A 1 106 ? -14.830 1.218 -2.697 1.00 94.06 106 SER A N 1
ATOM 835 C CA . SER A 1 106 ? -16.114 1.152 -1.991 1.00 94.06 106 SER A CA 1
ATOM 836 C C . SER A 1 106 ? -16.137 0.043 -0.942 1.00 94.06 106 SER A C 1
ATOM 838 O O . SER A 1 106 ? -16.558 0.270 0.191 1.00 94.06 106 SER A O 1
ATOM 840 N N . HIS A 1 107 ? -15.649 -1.150 -1.292 1.00 94.94 107 HIS A N 1
ATOM 841 C CA . HIS A 1 107 ? -15.597 -2.278 -0.368 1.00 94.94 107 HIS A CA 1
ATOM 842 C C . HIS A 1 107 ? -14.646 -2.013 0.808 1.00 94.94 107 HIS A C 1
ATOM 844 O O . HIS A 1 107 ? -15.020 -2.212 1.964 1.00 94.94 107 HIS A O 1
ATOM 850 N N . MET A 1 108 ? -13.435 -1.520 0.530 1.00 94.38 108 MET A N 1
ATOM 851 C CA . MET A 1 108 ? -12.454 -1.176 1.561 1.00 94.38 108 MET A CA 1
ATOM 852 C C . MET A 1 108 ? -12.999 -0.109 2.512 1.00 94.38 108 MET A C 1
ATOM 854 O O . MET A 1 108 ? -12.890 -0.268 3.726 1.00 94.38 108 MET A O 1
ATOM 858 N N . LEU A 1 109 ? -13.644 0.926 1.964 1.00 93.25 109 LEU A N 1
ATOM 859 C CA . LEU A 1 109 ? -14.273 2.005 2.721 1.00 93.25 109 LEU A CA 1
ATOM 860 C C . LEU A 1 109 ? -15.335 1.462 3.686 1.00 93.25 109 LEU A C 1
ATOM 862 O O . LEU A 1 109 ? -15.292 1.769 4.875 1.00 93.25 109 LEU A O 1
ATOM 866 N N . GLN A 1 110 ? -16.238 0.614 3.183 1.00 95.31 110 GLN A N 1
ATOM 867 C CA . GLN A 1 110 ? -17.296 -0.014 3.978 1.00 95.31 110 GLN A CA 1
ATOM 868 C C . GLN A 1 110 ? -16.728 -0.866 5.115 1.00 95.31 110 GLN A C 1
ATOM 870 O O . GLN A 1 110 ? -17.169 -0.744 6.255 1.00 95.31 110 GLN A O 1
ATOM 875 N N . MET A 1 111 ? -15.732 -1.707 4.825 1.00 95.00 111 MET A N 1
ATOM 876 C CA . MET A 1 111 ? -15.117 -2.570 5.837 1.00 95.00 111 MET A CA 1
ATOM 877 C C . MET A 1 111 ? -14.373 -1.769 6.907 1.00 95.00 111 MET A C 1
ATOM 879 O O . MET A 1 111 ? -14.431 -2.109 8.089 1.00 95.00 111 MET A O 1
ATOM 883 N N . ARG A 1 112 ? -13.699 -0.689 6.506 1.00 92.88 112 ARG A N 1
ATOM 884 C CA . ARG A 1 112 ? -13.004 0.229 7.412 1.00 92.88 112 ARG A CA 1
ATOM 885 C C . ARG A 1 112 ? -13.988 0.980 8.300 1.00 92.88 112 ARG A C 1
ATOM 887 O O . ARG A 1 112 ? -13.767 1.035 9.504 1.00 92.88 112 ARG A O 1
ATOM 894 N N . ASP A 1 113 ? -15.075 1.514 7.746 1.00 93.19 113 ASP A N 1
ATOM 895 C CA . ASP A 1 113 ? -16.111 2.203 8.530 1.00 93.19 113 ASP A CA 1
ATOM 896 C C . ASP A 1 113 ? -16.799 1.259 9.512 1.00 93.19 113 ASP A C 1
ATOM 898 O O . ASP A 1 113 ? -16.952 1.606 10.682 1.00 93.19 113 ASP A O 1
ATOM 902 N N . TYR A 1 114 ? -17.112 0.038 9.074 1.00 94.81 114 TYR A N 1
ATOM 903 C CA . TYR A 1 114 ? -17.646 -1.000 9.948 1.00 94.81 114 TYR A CA 1
ATOM 904 C C . TYR A 1 114 ? -16.684 -1.325 11.101 1.00 94.81 114 TYR A C 1
ATOM 906 O O . TYR A 1 114 ? -17.102 -1.400 12.254 1.00 94.81 114 TYR A O 1
ATOM 914 N N . LEU A 1 115 ? -15.382 -1.467 10.827 1.00 92.50 115 LEU A N 1
ATOM 915 C CA . LEU A 1 115 ? -14.382 -1.682 11.874 1.00 92.50 115 LEU A CA 1
ATOM 916 C C . LEU A 1 115 ? -14.337 -0.513 12.871 1.00 92.50 115 LEU A C 1
ATOM 918 O O . LEU A 1 115 ? -14.327 -0.745 14.079 1.00 92.50 115 LEU A O 1
ATOM 922 N N . GLU A 1 116 ? -14.308 0.732 12.389 1.00 92.62 116 GLU A N 1
ATOM 923 C CA . GLU A 1 116 ? -14.280 1.919 13.251 1.00 92.62 116 GLU A CA 1
ATOM 924 C C . GLU A 1 116 ? -15.545 2.019 14.126 1.00 92.62 116 GLU A C 1
ATOM 926 O O . GLU A 1 116 ? -15.446 2.335 15.314 1.00 92.62 116 GLU A O 1
ATOM 931 N N . GLU A 1 117 ? -16.722 1.720 13.571 1.00 93.81 117 GLU A N 1
ATOM 932 C CA . GLU A 1 117 ? -17.995 1.696 14.300 1.00 93.81 117 GLU A CA 1
ATOM 933 C C . GLU A 1 117 ? -18.007 0.611 15.382 1.00 93.81 117 GLU A C 1
ATOM 935 O O . GLU A 1 117 ? -18.290 0.899 16.547 1.00 93.81 117 GLU A O 1
ATOM 940 N N . GLN A 1 118 ? -17.603 -0.614 15.036 1.00 93.94 118 GLN A N 1
ATOM 941 C CA . GLN A 1 118 ? -17.544 -1.719 15.990 1.00 93.94 118 GLN A CA 1
ATOM 942 C C . GLN A 1 118 ? -16.537 -1.455 17.116 1.00 93.94 118 GLN A C 1
ATOM 944 O O . GLN A 1 118 ? -16.822 -1.750 18.274 1.00 93.94 118 GLN A O 1
ATOM 949 N N . LEU A 1 119 ? -15.380 -0.852 16.821 1.00 91.19 119 LEU A N 1
ATOM 950 C CA . LEU A 1 119 ? -14.408 -0.484 17.855 1.00 91.19 119 LEU A CA 1
ATOM 951 C C . LEU A 1 119 ? -14.984 0.535 18.845 1.00 91.19 119 LEU A C 1
ATOM 953 O O . LEU A 1 119 ? -14.782 0.387 20.051 1.00 91.19 119 LEU A O 1
ATOM 957 N N . LYS A 1 120 ? -15.727 1.539 18.362 1.00 93.06 120 LYS A N 1
ATOM 958 C CA . LYS A 1 120 ? -16.420 2.507 19.230 1.00 93.06 120 LYS A CA 1
ATOM 959 C C . LYS A 1 120 ? -17.496 1.839 20.078 1.00 93.06 120 LYS A C 1
ATOM 961 O O . LYS A 1 120 ? -17.594 2.146 21.264 1.00 93.06 120 LYS A O 1
ATOM 966 N N . HIS A 1 121 ? -18.279 0.944 19.479 1.00 93.69 121 HIS A N 1
ATOM 967 C CA . HIS A 1 121 ? -19.361 0.238 20.158 1.00 93.69 121 HIS A CA 1
ATOM 968 C C . HIS A 1 121 ? -18.841 -0.663 21.288 1.00 93.69 121 HIS A C 1
ATOM 970 O O . HIS A 1 121 ? -19.325 -0.578 22.413 1.00 93.69 121 HIS A O 1
ATOM 976 N N . GLU A 1 122 ? -17.829 -1.488 21.010 1.00 92.00 122 GLU A N 1
ATOM 977 C CA . GLU A 1 122 ? -17.341 -2.502 21.954 1.00 92.00 122 GLU A CA 1
ATOM 978 C C . GLU A 1 122 ? -16.443 -1.930 23.059 1.00 92.00 122 GLU A C 1
ATOM 980 O O . GLU A 1 122 ? -16.493 -2.389 24.200 1.00 92.00 122 GLU A O 1
ATOM 985 N N . LEU A 1 123 ? -15.601 -0.939 22.745 1.00 89.38 123 LEU A N 1
ATOM 986 C CA . LEU A 1 123 ? -14.650 -0.367 23.710 1.00 89.38 123 LEU A CA 1
ATOM 987 C C . LEU A 1 123 ? -15.186 0.896 24.401 1.00 89.38 123 LEU A C 1
ATOM 989 O O . LEU A 1 123 ? -14.670 1.292 25.446 1.00 89.38 123 LEU A O 1
ATOM 993 N N . GLY A 1 124 ? -16.223 1.515 23.836 1.00 90.25 124 GLY A N 1
ATOM 994 C CA . GLY A 1 124 ? -16.759 2.801 24.265 1.00 90.25 124 GLY A CA 1
ATOM 995 C C . GLY A 1 124 ? -15.999 3.984 23.659 1.00 90.25 124 GLY A C 1
ATOM 996 O O . GLY A 1 124 ? -14.769 4.004 23.596 1.00 90.25 124 GLY A O 1
ATOM 997 N N . GLU A 1 125 ? -16.736 5.020 23.253 1.00 87.94 125 GLU A N 1
ATOM 998 C CA . GLU A 1 125 ? -16.182 6.183 22.541 1.00 87.94 125 GLU A CA 1
ATOM 999 C C . GLU A 1 125 ? -15.080 6.926 23.315 1.00 87.94 125 GLU A C 1
ATOM 1001 O O . GLU A 1 125 ? -14.167 7.479 22.709 1.00 87.94 125 GLU A O 1
ATOM 1006 N N . SER A 1 126 ? -15.114 6.917 24.652 1.00 88.81 126 SER A N 1
ATOM 1007 C CA . SER A 1 126 ? -14.091 7.561 25.490 1.00 88.81 126 SER A CA 1
ATOM 1008 C C . SER A 1 126 ? -12.761 6.807 25.542 1.00 88.81 126 SER A C 1
ATOM 1010 O O . SER A 1 126 ? -11.765 7.359 26.010 1.00 88.81 126 SER A O 1
ATOM 1012 N N . HIS A 1 127 ? -12.739 5.549 25.099 1.00 89.81 127 HIS A N 1
ATOM 1013 C CA . HIS A 1 127 ? -11.572 4.672 25.163 1.00 89.81 127 HIS A CA 1
ATOM 1014 C C . HIS A 1 127 ? -10.897 4.466 23.809 1.00 89.81 127 HIS A C 1
ATOM 1016 O O . HIS A 1 127 ? -9.895 3.757 23.741 1.00 89.81 127 HIS A O 1
ATOM 1022 N N . VAL A 1 128 ? -11.403 5.081 22.740 1.00 91.31 128 VAL A N 1
ATOM 1023 C CA . VAL A 1 128 ? -10.890 4.889 21.382 1.00 91.31 128 VAL A CA 1
ATOM 1024 C C . VAL A 1 128 ? -10.659 6.234 20.712 1.00 91.31 128 VAL A C 1
ATOM 1026 O O . VAL A 1 128 ? -11.570 7.046 20.584 1.00 91.31 128 VAL A O 1
ATOM 1029 N N . ILE A 1 129 ? -9.433 6.460 20.246 1.00 89.69 129 ILE A N 1
ATOM 1030 C CA . ILE A 1 129 ? -9.047 7.651 19.488 1.00 89.69 129 ILE A CA 1
ATOM 1031 C C . ILE A 1 129 ? -8.609 7.209 18.097 1.00 89.69 129 ILE A C 1
ATOM 1033 O O . ILE A 1 129 ? -7.664 6.439 17.956 1.00 89.69 129 ILE A O 1
ATOM 1037 N N . PHE A 1 130 ? -9.265 7.717 17.059 1.00 89.62 130 PHE A N 1
ATOM 1038 C CA . PHE A 1 130 ? -8.859 7.472 15.678 1.00 89.62 130 PHE A CA 1
ATOM 1039 C C . PHE A 1 130 ? -7.891 8.561 15.225 1.00 89.62 130 PHE A C 1
ATOM 1041 O O . PHE A 1 130 ? -8.239 9.739 15.153 1.00 89.62 130 PHE A O 1
ATOM 1048 N N . ASN A 1 131 ? -6.664 8.158 14.907 1.00 87.56 131 ASN A N 1
ATOM 1049 C CA . ASN A 1 131 ? -5.543 9.074 14.688 1.00 87.56 131 ASN A CA 1
ATOM 1050 C C . ASN A 1 131 ? -5.622 9.806 13.334 1.00 87.56 131 ASN A C 1
ATOM 1052 O O . ASN A 1 131 ? -4.938 10.804 13.126 1.00 87.56 131 ASN A O 1
ATOM 1056 N N . CYS A 1 132 ? -6.466 9.327 12.416 1.00 80.31 132 CYS A N 1
ATOM 1057 C CA . CYS A 1 132 ? -6.616 9.861 11.059 1.00 80.31 132 CYS A CA 1
ATOM 1058 C C . CYS A 1 132 ? -8.005 10.476 10.813 1.00 80.31 132 CYS A C 1
ATOM 1060 O O . CYS A 1 132 ? -8.532 10.392 9.704 1.00 80.31 132 CYS A O 1
ATOM 1062 N N . HIS A 1 133 ? -8.643 11.046 11.841 1.00 75.12 133 HIS A N 1
ATOM 1063 C CA . HIS A 1 133 ? -9.959 11.687 11.721 1.00 75.12 133 HIS A CA 1
ATOM 1064 C C . HIS A 1 133 ? -9.831 13.216 11.771 1.00 75.12 133 HIS A C 1
ATOM 1066 O O . HIS A 1 133 ? -9.333 13.782 12.739 1.00 75.12 133 HIS A O 1
ATOM 1072 N N . GLY A 1 134 ? -10.302 13.903 10.725 1.00 68.38 134 GLY A N 1
ATOM 1073 C CA . GLY A 1 134 ? -10.340 15.365 10.655 1.00 68.38 134 GLY A CA 1
ATOM 1074 C C . GLY A 1 134 ? -10.983 15.855 9.356 1.00 68.38 134 GLY A C 1
ATOM 1075 O O . GLY A 1 134 ? -10.850 15.208 8.324 1.00 68.38 134 GLY A O 1
ATOM 1076 N N . LYS A 1 135 ? -11.668 17.010 9.387 1.00 64.00 135 LYS A N 1
ATOM 1077 C CA . LYS A 1 135 ? -12.408 17.556 8.222 1.00 64.00 135 LYS A CA 1
ATOM 1078 C C . LYS A 1 135 ? -11.535 17.829 6.988 1.00 64.00 135 LYS A C 1
ATOM 1080 O O . LYS A 1 135 ? -12.069 17.985 5.900 1.00 64.00 135 LYS A O 1
ATOM 1085 N N . THR A 1 136 ? -10.220 17.918 7.166 1.00 70.56 136 THR A N 1
ATOM 1086 C CA . THR A 1 136 ? -9.243 18.238 6.116 1.00 70.56 136 THR A CA 1
ATOM 1087 C C . THR A 1 136 ? -8.252 17.103 5.855 1.00 70.56 136 THR A C 1
ATOM 1089 O O . THR A 1 136 ? -7.304 17.298 5.101 1.00 70.56 136 THR A O 1
ATOM 1092 N N . VAL A 1 137 ? -8.414 15.942 6.500 1.00 77.19 137 VAL A N 1
ATOM 1093 C CA . VAL A 1 137 ? -7.470 14.825 6.382 1.00 77.19 137 VAL A CA 1
ATOM 1094 C C . VAL A 1 137 ? -8.030 13.803 5.400 1.00 77.19 137 VAL A C 1
ATOM 1096 O O . VAL A 1 137 ? -9.052 13.176 5.665 1.00 77.19 137 VAL A O 1
ATOM 1099 N N . MET A 1 138 ? -7.343 13.628 4.272 1.00 79.25 138 MET A N 1
ATOM 1100 C CA . MET A 1 138 ? -7.601 12.516 3.358 1.00 79.25 138 MET A CA 1
ATOM 1101 C C . MET A 1 138 ? -6.990 11.242 3.951 1.00 79.25 138 MET A C 1
ATOM 1103 O O . MET A 1 138 ? -5.834 11.252 4.373 1.00 79.25 138 MET A O 1
ATOM 1107 N N . LYS A 1 139 ? -7.762 10.151 3.992 1.00 83.69 139 LYS A N 1
ATOM 1108 C CA . LYS A 1 139 ? -7.311 8.831 4.459 1.00 83.69 139 LYS A CA 1
ATOM 1109 C C . LYS A 1 139 ? -7.560 7.772 3.391 1.00 83.69 139 LYS A C 1
ATOM 1111 O O . LYS A 1 139 ? -8.533 7.870 2.644 1.00 83.69 139 LYS A O 1
ATOM 1116 N N . LEU A 1 140 ? -6.699 6.757 3.343 1.00 89.25 140 LEU A N 1
ATOM 1117 C CA . LEU A 1 140 ? -6.924 5.588 2.496 1.00 89.25 140 LEU A CA 1
ATOM 1118 C C . LEU A 1 140 ? -8.206 4.854 2.928 1.00 89.25 140 LEU A C 1
ATOM 1120 O O . LEU A 1 140 ? -8.534 4.827 4.121 1.00 89.25 140 LEU A O 1
ATOM 1124 N N . PRO A 1 141 ? -8.948 4.252 1.981 1.00 90.75 141 PRO A N 1
ATOM 1125 C CA . PRO A 1 141 ? -10.224 3.614 2.280 1.00 90.75 141 PRO A CA 1
ATOM 1126 C C . PRO A 1 141 ? -10.072 2.384 3.179 1.00 90.75 141 PRO A C 1
ATOM 1128 O O . PRO A 1 141 ? -10.993 2.097 3.926 1.00 90.75 141 PRO A O 1
ATOM 1131 N N . ASN A 1 142 ? -8.923 1.702 3.166 1.00 90.69 142 ASN A N 1
ATOM 1132 C CA . ASN A 1 142 ? -8.658 0.472 3.922 1.00 90.69 142 ASN A CA 1
ATOM 1133 C C . ASN A 1 142 ? -7.881 0.674 5.237 1.00 90.69 142 ASN A C 1
ATOM 1135 O O . ASN A 1 142 ? -7.713 -0.282 5.989 1.00 90.69 142 ASN A O 1
ATOM 1139 N N . THR A 1 143 ? -7.370 1.875 5.527 1.00 90.19 143 THR A N 1
ATOM 1140 C CA . THR A 1 143 ? -6.494 2.095 6.688 1.00 90.19 143 THR A CA 1
ATOM 1141 C C . THR A 1 143 ? -7.273 2.610 7.897 1.00 90.19 143 THR A C 1
ATOM 1143 O O . THR A 1 143 ? -7.925 3.653 7.835 1.00 90.19 143 THR A O 1
ATOM 1146 N N . CYS A 1 144 ? -7.140 1.917 9.030 1.00 89.81 144 CYS A N 1
ATOM 1147 C CA . CYS A 1 144 ? -7.648 2.347 10.332 1.00 89.81 144 CYS A CA 1
ATOM 1148 C C . CYS A 1 144 ? -6.488 2.433 11.330 1.00 89.81 144 CYS A C 1
ATOM 1150 O O . CYS A 1 144 ? -5.979 1.414 11.793 1.00 89.81 144 CYS A O 1
ATOM 1152 N N . ASN A 1 145 ? -6.078 3.654 11.676 1.00 91.06 145 ASN A N 1
ATOM 1153 C CA . ASN A 1 145 ? -5.074 3.903 12.708 1.00 91.06 145 ASN A CA 1
ATOM 1154 C C . ASN A 1 145 ? -5.770 4.374 13.990 1.00 91.06 145 ASN A C 1
ATOM 1156 O O . ASN A 1 145 ? -6.429 5.419 13.999 1.00 91.06 145 ASN A O 1
ATOM 1160 N N . VAL A 1 146 ? -5.635 3.591 15.058 1.00 90.31 146 VAL A N 1
ATOM 1161 C CA . VAL A 1 146 ? -6.414 3.740 16.285 1.00 90.31 146 VAL A CA 1
ATOM 1162 C C . VAL A 1 146 ? -5.533 3.622 17.525 1.00 90.31 146 VAL A C 1
ATOM 1164 O O . VAL A 1 146 ? -4.620 2.800 17.586 1.00 90.31 146 VAL A O 1
ATOM 1167 N N . SER A 1 147 ? -5.838 4.434 18.530 1.00 89.69 147 SER A N 1
ATOM 1168 C CA . SER A 1 147 ? -5.248 4.389 19.864 1.00 89.69 147 SER A CA 1
ATOM 1169 C C . SER A 1 147 ? -6.320 3.983 20.873 1.00 89.69 147 SER A C 1
ATOM 1171 O O . SER A 1 147 ? -7.392 4.586 20.915 1.00 89.69 147 SER A O 1
ATOM 1173 N N . VAL A 1 148 ? -6.027 2.987 21.708 1.00 89.56 148 VAL A N 1
ATOM 1174 C CA . VAL A 1 148 ? -6.913 2.558 22.801 1.00 89.56 148 VAL A CA 1
ATOM 1175 C C . VAL A 1 148 ? -6.433 3.181 24.109 1.00 89.56 148 VAL A C 1
ATOM 1177 O O . VAL A 1 148 ? -5.272 3.031 24.488 1.00 89.56 148 VAL A O 1
ATOM 1180 N N . VAL A 1 149 ? -7.322 3.891 24.799 1.00 88.44 149 VAL A N 1
ATOM 1181 C CA . VAL A 1 149 ? -7.016 4.659 26.008 1.00 88.44 149 VAL A CA 1
ATOM 1182 C C . VAL A 1 149 ? -7.355 3.842 27.250 1.00 88.44 149 VAL A C 1
ATOM 1184 O O . VAL A 1 149 ? -8.519 3.584 27.561 1.00 88.44 149 VAL A O 1
ATOM 1187 N N . GLY A 1 150 ? -6.323 3.492 28.013 1.00 84.44 150 GLY A N 1
ATOM 1188 C CA . GLY A 1 150 ? -6.462 2.867 29.322 1.00 84.44 150 GLY A CA 1
ATOM 1189 C C . GLY A 1 150 ? -5.151 2.889 30.099 1.00 84.44 150 GLY A C 1
ATOM 1190 O O . GLY A 1 150 ? -4.064 2.954 29.525 1.00 84.44 150 GLY A O 1
ATOM 1191 N N . VAL A 1 151 ? -5.252 2.861 31.427 1.00 81.88 151 VAL A N 1
ATOM 1192 C CA . VAL A 1 151 ? -4.081 2.914 32.310 1.00 81.88 151 VAL A CA 1
ATOM 1193 C C . VAL A 1 151 ? -3.270 1.627 32.160 1.00 81.88 151 VAL A C 1
ATOM 1195 O O . VAL A 1 151 ? -3.785 0.539 32.398 1.00 81.88 151 VAL A O 1
ATOM 1198 N N . GLY A 1 152 ? -1.999 1.756 31.772 1.00 80.94 152 GLY A N 1
ATOM 1199 C CA . GLY A 1 152 ? -1.079 0.623 31.623 1.00 80.94 152 GLY A CA 1
ATOM 1200 C C . GLY A 1 152 ? -1.309 -0.243 30.379 1.00 80.94 152 GLY A C 1
ATOM 1201 O O . GLY A 1 152 ? -0.693 -1.300 30.271 1.00 80.94 152 GLY A O 1
ATOM 1202 N N . LEU A 1 153 ? -2.167 0.180 29.444 1.00 84.00 153 LEU A N 1
ATOM 1203 C CA . LEU A 1 153 ? -2.356 -0.530 28.181 1.00 84.00 153 LEU A CA 1
ATOM 1204 C C . LEU A 1 153 ? -1.223 -0.206 27.204 1.00 84.00 153 LEU A C 1
ATOM 1206 O O . LEU A 1 153 ? -0.901 0.957 26.967 1.00 84.00 153 LEU A O 1
ATOM 1210 N N . THR A 1 154 ? -0.650 -1.244 26.600 1.00 85.81 154 THR A N 1
ATOM 1211 C CA . THR A 1 154 ? 0.284 -1.122 25.476 1.00 85.81 154 THR A CA 1
ATOM 1212 C C . THR A 1 154 ? -0.320 -1.803 24.253 1.00 85.81 154 THR A C 1
ATOM 1214 O O . THR A 1 154 ? -1.034 -2.798 24.376 1.00 85.81 154 THR A O 1
ATOM 1217 N N . GLY A 1 155 ? -0.028 -1.292 23.052 1.00 83.81 155 GLY A N 1
ATOM 1218 C CA . GLY A 1 155 ? -0.520 -1.908 21.814 1.00 83.81 155 GLY A CA 1
ATOM 1219 C C . GLY A 1 155 ? -0.088 -3.373 21.680 1.00 83.81 155 GLY A C 1
ATOM 1220 O O . GLY A 1 155 ? -0.876 -4.209 21.256 1.00 83.81 155 GLY A O 1
ATOM 1221 N N . GLN A 1 156 ? 1.129 -3.705 22.122 1.00 84.94 156 GLN A N 1
ATOM 1222 C CA . GLN A 1 156 ? 1.664 -5.071 22.077 1.00 84.94 156 GLN A CA 1
ATOM 1223 C C . GLN A 1 156 ? 0.856 -6.028 22.962 1.00 84.94 156 GLN A C 1
ATOM 1225 O O . GLN A 1 156 ? 0.552 -7.140 22.541 1.00 84.94 156 GLN A O 1
ATOM 1230 N N . GLU A 1 157 ? 0.469 -5.584 24.161 1.00 86.19 157 GLU A N 1
ATOM 1231 C CA . GLU A 1 157 ? -0.344 -6.375 25.092 1.00 86.19 157 GLU A CA 1
ATOM 1232 C C . GLU A 1 157 ? -1.779 -6.566 24.586 1.00 86.19 157 GLU A C 1
ATOM 1234 O O . GLU A 1 157 ? -2.394 -7.605 24.815 1.00 86.19 157 GLU A O 1
ATOM 1239 N N . ILE A 1 158 ? -2.326 -5.577 23.875 1.00 86.44 158 ILE A N 1
ATOM 1240 C CA . ILE A 1 158 ? -3.642 -5.700 23.240 1.00 86.44 158 ILE A CA 1
ATOM 1241 C C . ILE A 1 158 ? -3.571 -6.722 22.099 1.00 86.44 158 ILE A C 1
ATOM 1243 O O . ILE A 1 158 ? -4.378 -7.650 22.047 1.00 86.44 158 ILE A O 1
ATOM 1247 N N . LEU A 1 159 ? -2.580 -6.596 21.213 1.00 86.88 159 LEU A N 1
ATOM 1248 C CA . LEU A 1 159 ? -2.446 -7.473 20.050 1.00 86.88 159 LEU A CA 1
ATOM 1249 C C . LEU A 1 159 ? -2.079 -8.910 20.412 1.00 86.88 159 LEU A C 1
ATOM 1251 O O . LEU A 1 159 ? -2.571 -9.825 19.761 1.00 86.88 159 LEU A O 1
ATOM 1255 N N . SER A 1 160 ? -1.298 -9.137 21.472 1.00 86.38 160 SER A N 1
ATOM 1256 C CA . SER A 1 160 ? -0.985 -10.496 21.944 1.00 86.38 160 SER A CA 1
ATOM 1257 C C . SER A 1 160 ? -2.237 -11.282 22.358 1.00 86.38 160 SER A C 1
ATOM 1259 O O . SER A 1 160 ? -2.240 -12.514 22.351 1.00 86.38 160 SER A O 1
ATOM 1261 N N . ARG A 1 161 ? -3.324 -10.574 22.691 1.00 87.38 161 ARG A N 1
ATOM 1262 C CA . ARG A 1 161 ? -4.625 -11.145 23.058 1.00 87.38 161 ARG A CA 1
ATOM 1263 C C . ARG A 1 161 ? -5.583 -11.259 21.868 1.00 87.38 161 ARG A C 1
ATOM 1265 O O . ARG A 1 161 ? -6.568 -11.997 21.957 1.00 87.38 161 ARG A O 1
ATOM 1272 N N . CYS A 1 162 ? -5.302 -10.585 20.753 1.00 84.62 162 CYS A N 1
ATOM 1273 C CA . CYS A 1 162 ? -6.089 -10.680 19.529 1.00 84.62 162 CYS A CA 1
ATOM 1274 C C . CYS A 1 162 ? -5.753 -11.973 18.773 1.00 84.62 162 CYS A C 1
ATOM 1276 O O . CYS A 1 162 ? -4.665 -12.140 18.239 1.00 84.62 162 CYS A O 1
ATOM 1278 N N . LYS A 1 163 ? -6.716 -12.899 18.687 1.00 83.00 163 LYS A N 1
ATOM 1279 C CA . LYS A 1 163 ? -6.536 -14.187 17.982 1.00 83.00 163 LYS A CA 1
ATOM 1280 C C . LYS A 1 163 ? -6.880 -14.143 16.496 1.00 83.00 163 LYS A C 1
ATOM 1282 O O . LYS A 1 163 ? -6.462 -15.014 15.742 1.00 83.00 163 LYS A O 1
ATOM 1287 N N . HIS A 1 164 ? -7.699 -13.173 16.102 1.00 81.31 164 HIS A N 1
ATOM 1288 C CA . HIS A 1 164 ? -8.312 -13.112 14.773 1.00 81.31 164 HIS A CA 1
ATOM 1289 C C . HIS A 1 164 ? -7.954 -11.836 14.010 1.00 81.31 164 HIS A C 1
ATOM 1291 O O . HIS A 1 164 ? -8.373 -11.674 12.871 1.00 81.31 164 HIS A O 1
ATOM 1297 N N . ILE A 1 165 ? -7.201 -10.933 14.640 1.00 78.38 165 ILE A N 1
ATOM 1298 C CA . ILE A 1 165 ? -6.826 -9.642 14.073 1.00 78.38 165 ILE A CA 1
ATOM 1299 C C . ILE A 1 165 ? -5.309 -9.567 14.085 1.00 78.38 165 ILE A C 1
ATOM 1301 O O . ILE A 1 165 ? -4.690 -9.709 15.139 1.00 78.38 165 ILE A O 1
ATOM 1305 N N . MET A 1 166 ? -4.737 -9.328 12.911 1.00 80.19 166 MET A N 1
ATOM 1306 C CA . MET A 1 166 ? -3.348 -8.917 12.769 1.00 80.19 166 MET A CA 1
ATOM 1307 C C . MET A 1 166 ? -3.323 -7.407 12.579 1.00 80.19 166 MET A C 1
ATOM 1309 O O . MET A 1 166 ? -4.081 -6.864 11.779 1.00 80.19 166 MET A O 1
ATOM 1313 N N . ALA A 1 167 ? -2.471 -6.737 13.339 1.00 84.06 167 ALA A N 1
ATOM 1314 C CA . ALA A 1 167 ? -2.212 -5.315 13.205 1.00 84.06 167 ALA A CA 1
ATOM 1315 C C . ALA A 1 167 ? -0.779 -5.031 13.665 1.00 84.06 167 ALA A C 1
ATOM 1317 O O . ALA A 1 167 ? -0.149 -5.866 14.317 1.00 84.06 167 ALA A O 1
ATOM 1318 N N . SER A 1 168 ? -0.265 -3.852 13.335 1.00 83.56 168 SER A N 1
ATOM 1319 C CA . SER A 1 168 ? 1.026 -3.373 13.817 1.00 83.56 168 SER A CA 1
ATOM 1320 C C . SER A 1 168 ? 0.831 -2.329 14.920 1.00 83.56 168 SER A C 1
ATOM 1322 O O . SER A 1 168 ? -0.159 -1.601 14.954 1.00 83.56 168 SER A O 1
ATOM 1324 N N . THR A 1 169 ? 1.790 -2.227 15.843 1.00 79.62 169 THR A N 1
ATOM 1325 C CA . THR A 1 169 ? 1.796 -1.184 16.888 1.00 79.62 169 THR A CA 1
ATOM 1326 C C . THR A 1 169 ? 2.520 0.095 16.449 1.00 79.62 169 THR A C 1
ATOM 1328 O O . THR A 1 169 ? 2.871 0.917 17.291 1.00 79.62 169 THR A O 1
ATOM 1331 N N . GLY A 1 170 ? 2.803 0.246 15.151 1.00 67.31 170 GLY A N 1
ATOM 1332 C CA . GLY A 1 170 ? 3.574 1.346 14.572 1.00 67.31 170 GLY A CA 1
ATOM 1333 C C . GLY A 1 170 ? 3.645 1.263 13.043 1.00 67.31 170 GLY A C 1
ATOM 1334 O O . GLY A 1 170 ? 3.336 0.225 12.459 1.00 67.31 170 GLY A O 1
ATOM 1335 N N . ALA A 1 171 ? 4.043 2.365 12.401 1.00 58.41 171 ALA A N 1
ATOM 1336 C CA . ALA A 1 171 ? 4.058 2.511 10.938 1.00 58.41 171 ALA A CA 1
ATOM 1337 C C . ALA A 1 171 ? 5.367 2.058 10.256 1.00 58.41 171 ALA A C 1
ATOM 1339 O O . ALA A 1 171 ? 5.514 2.210 9.050 1.00 58.41 171 ALA A O 1
ATOM 1340 N N . ALA A 1 172 ? 6.324 1.511 11.002 1.00 42.34 172 ALA A N 1
ATOM 1341 C CA . ALA A 1 172 ? 7.545 0.920 10.463 1.00 42.34 172 ALA A CA 1
ATOM 1342 C C . ALA A 1 172 ? 8.146 -0.027 11.508 1.00 42.34 172 ALA A C 1
ATOM 1344 O O . ALA A 1 172 ? 7.951 0.180 12.707 1.00 42.34 172 ALA A O 1
ATOM 1345 N N . CYS A 1 173 ? 8.864 -1.053 11.054 1.00 42.62 173 CYS A N 1
ATOM 1346 C CA . CYS A 1 173 ? 9.623 -2.017 11.848 1.00 42.62 173 CYS A CA 1
ATOM 1347 C C . CYS A 1 173 ? 10.287 -1.398 13.093 1.00 42.62 173 CYS A C 1
ATOM 1349 O O . CYS A 1 173 ? 11.380 -0.844 13.018 1.00 42.62 173 CYS A O 1
ATOM 1351 N N . HIS A 1 174 ? 9.678 -1.555 14.267 1.00 33.75 174 HIS A N 1
ATOM 1352 C CA . HIS A 1 174 ? 10.420 -1.509 15.523 1.00 33.75 174 HIS A CA 1
ATOM 1353 C C . HIS A 1 174 ? 10.875 -2.931 15.850 1.00 33.75 174 HIS A C 1
ATOM 1355 O O . HIS A 1 174 ? 10.341 -3.583 16.746 1.00 33.75 174 HIS A O 1
ATOM 1361 N N . ALA A 1 175 ? 11.876 -3.412 15.107 1.00 40.44 175 ALA A N 1
ATOM 1362 C CA . ALA A 1 175 ? 12.819 -4.351 15.691 1.00 40.44 175 ALA A CA 1
ATOM 1363 C C . ALA A 1 175 ? 13.536 -3.583 16.809 1.00 40.44 175 ALA A C 1
ATOM 1365 O O . ALA A 1 175 ? 14.062 -2.490 16.592 1.00 40.44 175 ALA A O 1
ATOM 1366 N N . GLN A 1 176 ? 13.476 -4.088 18.037 1.00 41.50 176 GLN A N 1
ATOM 1367 C CA . GLN A 1 176 ? 14.307 -3.567 19.115 1.00 41.50 176 GLN A CA 1
ATOM 1368 C C . GLN A 1 176 ? 15.754 -3.984 18.843 1.00 41.50 176 GLN A C 1
ATOM 1370 O O . GLN A 1 176 ? 16.242 -4.955 19.419 1.00 41.50 176 GLN A O 1
ATOM 1375 N N . ASP A 1 177 ? 16.435 -3.266 17.956 1.00 39.97 177 ASP A N 1
ATOM 1376 C CA . ASP A 1 177 ? 17.845 -3.505 17.694 1.00 39.97 177 ASP A CA 1
ATOM 1377 C C . ASP A 1 177 ? 18.686 -2.822 18.770 1.00 39.97 177 ASP A C 1
ATOM 1379 O O . ASP A 1 177 ? 18.841 -1.600 18.837 1.00 39.97 177 ASP A O 1
ATOM 1383 N N . LYS A 1 178 ? 19.256 -3.664 19.637 1.00 34.41 178 LYS A N 1
ATOM 1384 C CA . LYS A 1 178 ? 20.523 -3.355 20.298 1.00 34.41 178 LYS A CA 1
ATOM 1385 C C . LYS A 1 178 ? 21.515 -2.922 19.212 1.00 34.41 178 LYS A C 1
ATOM 1387 O O . LYS A 1 178 ? 21.614 -3.622 18.206 1.00 34.41 178 LYS A O 1
ATOM 1392 N N . PRO A 1 179 ? 22.287 -1.842 19.402 1.00 33.91 179 PRO A N 1
ATOM 1393 C CA . PRO A 1 179 ? 23.298 -1.459 18.430 1.00 33.91 179 PRO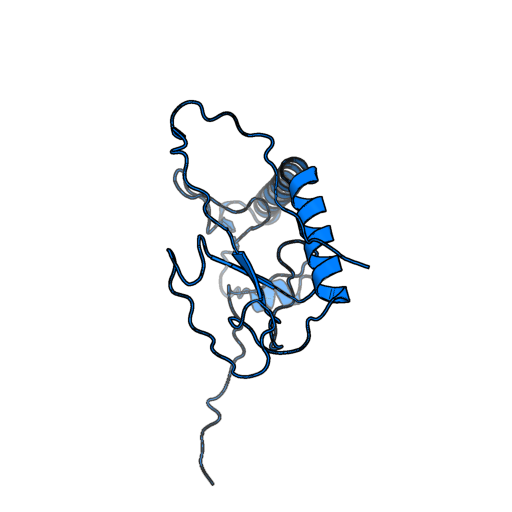 A CA 1
ATOM 1394 C C . PRO A 1 179 ? 24.355 -2.567 18.333 1.00 33.91 179 PRO A C 1
ATOM 1396 O O . PRO A 1 179 ? 25.157 -2.764 19.246 1.00 33.91 179 PRO A O 1
ATOM 1399 N N . SER A 1 180 ? 24.346 -3.314 17.230 1.00 43.12 180 SER A N 1
ATOM 1400 C CA . SER A 1 180 ? 25.433 -4.209 16.849 1.00 43.12 180 SER A CA 1
ATOM 1401 C C . SER A 1 180 ? 26.574 -3.356 16.303 1.00 43.12 180 SER A C 1
ATOM 1403 O O . SER A 1 180 ? 26.605 -3.000 15.126 1.00 43.12 180 SER A O 1
ATOM 1405 N N . GLY A 1 181 ? 27.488 -2.984 17.191 1.00 38.88 181 GLY A N 1
ATOM 1406 C CA . GLY A 1 181 ? 28.661 -2.194 16.854 1.00 38.88 181 GLY A CA 1
ATOM 1407 C C . GLY A 1 181 ? 29.670 -2.187 17.991 1.00 38.88 181 GLY A C 1
ATOM 1408 O O . GLY A 1 181 ? 29.950 -1.130 18.542 1.00 38.88 181 GLY A O 1
ATOM 1409 N N . GLU A 1 182 ? 30.213 -3.354 18.341 1.00 32.44 182 GLU A N 1
ATOM 1410 C CA . GLU A 1 182 ? 31.521 -3.426 19.000 1.00 32.44 182 GLU A CA 1
ATOM 1411 C C . GLU A 1 182 ? 32.525 -4.075 18.034 1.00 32.44 182 GLU A C 1
ATOM 1413 O O . GLU A 1 182 ? 32.217 -5.122 17.455 1.00 32.44 182 GLU A O 1
ATOM 1418 N N . PRO A 1 183 ? 33.693 -3.450 17.805 1.00 49.50 183 PRO A N 1
ATOM 1419 C CA . PRO A 1 183 ? 34.698 -3.966 16.889 1.00 49.50 183 PRO A CA 1
ATOM 1420 C C . PRO A 1 183 ? 35.542 -5.062 17.555 1.00 49.50 183 PRO A C 1
ATOM 1422 O O . PRO A 1 183 ? 35.904 -4.945 18.727 1.00 49.50 183 PRO A O 1
ATOM 1425 N N . ILE A 1 184 ? 35.888 -6.093 16.778 1.00 45.28 184 ILE A N 1
ATOM 1426 C CA . ILE A 1 184 ? 37.022 -6.994 17.043 1.00 45.28 184 ILE A CA 1
ATOM 1427 C C . ILE A 1 184 ? 38.203 -6.510 16.205 1.00 45.28 184 ILE A C 1
ATOM 1429 O O . ILE A 1 184 ? 37.963 -6.205 15.012 1.00 45.28 184 ILE A O 1
#